Protein AF-A0A0F6PAB7-F1 (afdb_monomer)

Radius of gyration: 16.81 Å; Cα contacts (8 Å, |Δi|>4): 247; chains: 1; bounding box: 34×35×46 Å

Solvent-accessible surface area (backbone atoms only — not comparable to full-atom values): 9356 Å² total; per-residue (Å²): 123,43,78,88,70,61,68,71,58,49,52,51,52,52,51,55,54,30,71,57,64,75,54,23,60,57,56,44,52,12,55,51,53,46,28,71,76,28,47,63,35,88,66,11,64,44,22,47,84,75,30,58,61,30,14,39,58,51,35,78,81,50,87,51,76,54,60,76,46,28,70,76,66,26,67,93,49,67,81,40,67,65,48,47,49,45,36,74,37,30,68,58,53,51,50,54,51,37,54,53,30,34,72,76,55,33,68,63,35,26,46,50,71,44,56,50,44,40,55,51,52,47,54,45,55,22,36,45,48,19,44,16,43,72,44,64,48,70,90,52,85,51,91,56,56,51,9,31,20,70,72,50,14,66,70,51,80,38,60,13,27,30,11,48,30,63,52,39,67,54,50,76,58,38,87,120

pLDDT: mean 96.49, std 2.55, range [82.5, 98.69]

InterPro domains:
  IPR005804 Fatty acid desaturase domain [PF00487] (5-169)
  IPR015876 Acyl-CoA desaturase [PR00075] (32-61)
  IPR015876 Acyl-CoA desaturase [PR00075] (115-136)
  IPR015876 Acyl-CoA desaturase [PR00075] (158-172)
  IPR015876 Acyl-CoA desaturase [PTHR11351] (1-175)
  IPR015876 Acyl-CoA desaturase [cd03505] (1-176)

Nearest PDB structures (foldseek):
  6wf2-assembly2_B  TM=8.774E-01  e=1.613E-08  Mus musculus
  4zyo-assembly1_A  TM=8.748E-01  e=9.763E-08  Homo sapiens

Mean predicted aligned error: 2.8 Å

Secondary structure (DSSP, 8-state):
------HHHHHHHHHHHHTTTSS-HHHHHHHHHHHHHHTTSTT-TT-GGG-HHHHHTGGGGS--GGGGGHHHHTTTTTT-HHHHHHHHHHHHHHHHHHHHHHHHHHHHHHIIIIIIHHHHHHHHHHHHHHHTTTSSB-SS--SSS--B-HHHHHHTTTTTBHHHHHHTTT-S-S--

Foldseek 3Di:
DADDDPPVVVLVVLLVVLLLVPAAPLLVQLLVVQCLVQPLHLLNLLRCVVDQCSLLPVSVVDDRPNSVCSCVRRVVCPPPVSSVCSNVCSVVSLVVVLVVLCVVPRVVSNCVVRVVSNVLSSNLVSCLRRVQLPDADADDDLVGSGHQDVVSCVSVVQSSLPNQCSNCVNHPHSPD

Structure (mmCIF, N/CA/C/O backbone):
data_AF-A0A0F6PAB7-F1
#
_entry.id   AF-A0A0F6PAB7-F1
#
loop_
_atom_site.group_PDB
_atom_site.id
_atom_site.type_symbol
_atom_site.label_atom_id
_atom_site.label_alt_id
_atom_site.label_comp_id
_atom_site.label_asym_id
_atom_site.label_entity_id
_atom_site.label_seq_id
_atom_site.pdbx_PDB_ins_code
_atom_site.Cartn_x
_atom_site.Cartn_y
_atom_site.Cartn_z
_atom_site.occupancy
_atom_site.B_iso_or_equiv
_atom_site.auth_seq_id
_atom_site.auth_comp_id
_atom_site.auth_asym_id
_atom_site.auth_atom_id
_atom_site.pdbx_PDB_model_num
ATOM 1 N N . ARG A 1 1 ? -8.396 -10.930 8.067 1.00 87.75 1 ARG A N 1
ATOM 2 C CA . ARG A 1 1 ? -8.758 -11.453 6.724 1.00 87.75 1 ARG A CA 1
ATOM 3 C C . ARG A 1 1 ? -10.267 -11.373 6.601 1.00 87.75 1 ARG A C 1
ATOM 5 O O . ARG A 1 1 ? -10.919 -11.758 7.561 1.00 87.75 1 ARG A O 1
ATOM 12 N N . SER A 1 2 ? -10.791 -10.889 5.479 1.00 91.94 2 SER A N 1
ATOM 13 C CA . SER A 1 2 ? -12.218 -10.570 5.333 1.00 91.94 2 SER A CA 1
ATOM 14 C C . SER A 1 2 ? -12.969 -11.409 4.292 1.00 91.94 2 SER A C 1
ATOM 16 O O . SER A 1 2 ? -14.188 -11.528 4.362 1.00 91.94 2 SER A O 1
ATOM 18 N N . PHE A 1 3 ? -12.265 -12.036 3.347 1.00 93.94 3 PHE A N 1
ATOM 19 C CA . PHE A 1 3 ? -12.838 -12.960 2.367 1.00 93.94 3 PHE A CA 1
ATOM 20 C C . PHE A 1 3 ? -11.807 -14.014 1.944 1.00 93.94 3 PHE A C 1
ATOM 22 O O . PHE A 1 3 ? -10.623 -13.913 2.278 1.00 93.94 3 PHE A O 1
ATOM 29 N N . GLN A 1 4 ? -12.268 -15.044 1.235 1.00 94.56 4 GLN A N 1
ATOM 30 C CA . GLN A 1 4 ? -11.440 -16.123 0.695 1.00 94.56 4 GLN A CA 1
ATOM 31 C C . GLN A 1 4 ? -11.546 -16.138 -0.830 1.00 94.56 4 GLN A C 1
ATOM 33 O O . GLN A 1 4 ? -12.618 -15.905 -1.385 1.00 94.56 4 GLN A O 1
ATOM 38 N N . THR A 1 5 ? -10.437 -16.429 -1.507 1.00 96.31 5 THR A N 1
ATOM 39 C CA . THR A 1 5 ? -10.392 -16.611 -2.964 1.00 96.31 5 THR A CA 1
ATOM 40 C C . THR A 1 5 ? -9.553 -17.832 -3.321 1.00 96.31 5 THR A C 1
ATOM 42 O O . THR A 1 5 ? -8.750 -18.287 -2.502 1.00 96.31 5 THR A O 1
ATOM 45 N N . PRO A 1 6 ? -9.712 -18.390 -4.533 1.00 97.88 6 PRO A N 1
ATOM 46 C CA . PRO A 1 6 ? -8.762 -19.362 -5.052 1.00 97.88 6 PRO A CA 1
ATOM 47 C C . PRO A 1 6 ? -7.339 -18.789 -5.069 1.00 97.88 6 PRO A C 1
ATOM 49 O O . PRO A 1 6 ? -7.141 -17.618 -5.391 1.00 97.88 6 PRO A O 1
ATOM 52 N N . LYS A 1 7 ? -6.335 -19.629 -4.798 1.00 96.44 7 LYS A N 1
ATOM 53 C CA . LYS A 1 7 ? -4.938 -19.189 -4.639 1.00 96.44 7 LYS A CA 1
ATOM 54 C C . LYS A 1 7 ? -4.364 -18.420 -5.830 1.00 96.44 7 LYS A C 1
ATOM 56 O O . LYS A 1 7 ? -3.613 -17.475 -5.632 1.00 96.44 7 LYS A O 1
ATOM 61 N N . TRP A 1 8 ? -4.740 -18.776 -7.058 1.00 97.81 8 TRP A N 1
ATOM 62 C CA . TRP A 1 8 ? -4.283 -18.050 -8.247 1.00 97.81 8 TRP A CA 1
ATOM 63 C C . TRP A 1 8 ? -4.767 -16.591 -8.259 1.00 97.81 8 TRP A C 1
ATOM 65 O O . TRP A 1 8 ? -4.020 -15.705 -8.668 1.00 97.81 8 TRP A O 1
ATOM 75 N N . LEU A 1 9 ? -5.991 -16.338 -7.778 1.00 98.19 9 LEU A N 1
ATOM 76 C CA . LEU A 1 9 ? -6.563 -14.998 -7.705 1.00 98.19 9 LEU A CA 1
ATOM 77 C C . LEU A 1 9 ? -5.944 -14.220 -6.544 1.00 98.19 9 LEU A C 1
ATOM 79 O O . LEU A 1 9 ? -5.576 -13.065 -6.726 1.00 98.19 9 LEU A O 1
ATOM 83 N N . GLU A 1 10 ? -5.753 -14.865 -5.389 1.00 97.81 10 GLU A N 1
ATOM 84 C CA . GLU A 1 10 ? -5.015 -14.291 -4.256 1.00 97.81 10 GLU A CA 1
ATOM 85 C C . GLU A 1 10 ? -3.630 -13.801 -4.704 1.00 97.81 10 GLU A C 1
ATOM 87 O O . GLU A 1 10 ? -3.308 -12.626 -4.550 1.00 97.81 10 GLU A O 1
ATOM 92 N N . TYR A 1 11 ? -2.838 -14.663 -5.346 1.00 98.31 11 TYR A N 1
ATOM 93 C CA . TYR A 1 11 ? -1.494 -14.312 -5.804 1.00 98.31 11 TYR A CA 1
ATOM 94 C C . TYR A 1 11 ? -1.486 -13.232 -6.887 1.00 98.31 11 TYR A C 1
ATOM 96 O O . TYR A 1 11 ? -0.614 -12.364 -6.869 1.00 98.31 11 TYR A O 1
ATOM 104 N N . PHE A 1 12 ? -2.468 -13.234 -7.790 1.00 98.31 12 PHE A N 1
ATOM 105 C CA . PHE A 1 12 ? -2.628 -12.161 -8.767 1.00 98.31 12 PHE A CA 1
ATOM 106 C C . PHE A 1 12 ? -2.884 -10.806 -8.088 1.00 98.31 12 PHE A C 1
ATOM 108 O O . PHE A 1 12 ? -2.216 -9.822 -8.405 1.00 98.31 12 PHE A O 1
ATOM 115 N N . LEU A 1 13 ? -3.786 -10.755 -7.105 1.00 97.69 13 LEU A N 1
ATOM 116 C CA . LEU A 1 13 ? -4.084 -9.527 -6.364 1.00 97.69 13 LEU A CA 1
ATOM 117 C C . LEU A 1 13 ? -2.878 -9.042 -5.547 1.00 97.69 13 LEU A C 1
ATOM 119 O O . LEU A 1 13 ? -2.590 -7.845 -5.528 1.00 97.69 13 LEU A O 1
ATOM 123 N N . VAL A 1 14 ? -2.130 -9.955 -4.922 1.00 97.75 14 VAL A N 1
ATOM 124 C CA . VAL A 1 14 ? -0.905 -9.607 -4.180 1.00 97.75 14 VAL A CA 1
ATOM 125 C C . VAL A 1 14 ? 0.181 -9.084 -5.127 1.00 97.75 14 VAL A C 1
ATOM 127 O O . VAL A 1 14 ? 0.880 -8.130 -4.782 1.00 97.75 14 VAL A O 1
ATOM 130 N N . LEU A 1 15 ? 0.303 -9.633 -6.341 1.00 98.25 15 LEU A N 1
ATOM 131 C CA . LEU A 1 15 ? 1.187 -9.085 -7.374 1.00 98.25 15 LEU A CA 1
ATOM 132 C C . LEU A 1 15 ? 0.767 -7.661 -7.771 1.00 98.25 15 LEU A C 1
ATOM 134 O O . LEU A 1 15 ? 1.622 -6.778 -7.830 1.00 98.25 15 LEU A O 1
ATOM 138 N N . CYS A 1 16 ? -0.530 -7.402 -7.976 1.00 97.31 16 CYS A N 1
ATOM 139 C CA . CYS A 1 16 ? -1.036 -6.049 -8.230 1.00 97.31 16 CYS A CA 1
ATOM 140 C C . CYS A 1 16 ? -0.705 -5.083 -7.078 1.00 97.31 16 CYS A C 1
ATOM 142 O O . CYS A 1 16 ? -0.241 -3.973 -7.330 1.00 97.31 16 CYS A O 1
ATOM 144 N N . GLY A 1 17 ? -0.865 -5.513 -5.823 1.00 96.81 17 GLY A N 1
ATOM 145 C CA . GLY A 1 17 ? -0.462 -4.729 -4.649 1.00 96.81 17 GLY A CA 1
ATOM 146 C C . GLY A 1 17 ? 1.050 -4.480 -4.592 1.00 96.81 17 GLY A C 1
ATOM 147 O O . GLY A 1 17 ? 1.493 -3.368 -4.323 1.00 96.81 17 GLY A O 1
ATOM 148 N N . THR A 1 18 ? 1.860 -5.474 -4.954 1.00 97.75 18 THR A N 1
ATOM 149 C CA . THR A 1 18 ? 3.326 -5.343 -5.054 1.00 97.75 18 THR A CA 1
ATOM 150 C C . THR A 1 18 ? 3.718 -4.304 -6.114 1.00 97.75 18 THR A C 1
ATOM 152 O O . THR A 1 18 ? 4.665 -3.532 -5.935 1.00 97.75 18 THR A O 1
ATOM 155 N N . LEU A 1 19 ? 2.939 -4.212 -7.199 1.00 97.69 19 LEU A N 1
ATOM 156 C CA . LEU A 1 19 ? 3.106 -3.194 -8.234 1.00 97.69 19 LEU A CA 1
ATOM 157 C C . LEU A 1 19 ? 2.766 -1.764 -7.768 1.00 97.69 19 LEU A C 1
ATOM 159 O O . LEU A 1 19 ? 3.168 -0.809 -8.437 1.00 97.69 19 LEU A O 1
ATOM 163 N N . ALA A 1 20 ? 2.119 -1.588 -6.613 1.00 96.62 20 ALA A N 1
ATOM 164 C CA . ALA A 1 20 ? 1.927 -0.276 -5.994 1.00 96.62 20 ALA A CA 1
ATOM 165 C C . ALA A 1 20 ? 3.200 0.263 -5.313 1.00 96.62 20 ALA A C 1
ATOM 167 O O . ALA A 1 20 ? 3.263 1.450 -5.012 1.00 96.62 20 ALA A O 1
ATOM 168 N N . CYS A 1 21 ? 4.221 -0.581 -5.108 1.00 96.88 21 CYS A N 1
ATOM 169 C CA . CYS A 1 21 ? 5.531 -0.218 -4.551 1.00 96.88 21 CYS A CA 1
ATOM 170 C C . CYS A 1 21 ? 5.521 0.304 -3.095 1.00 96.88 21 CYS A C 1
ATOM 172 O O . CYS A 1 21 ? 6.490 0.909 -2.652 1.00 96.88 21 CYS A O 1
ATOM 174 N N . GLN A 1 22 ? 4.484 0.030 -2.304 1.00 95.69 22 GLN A N 1
ATOM 175 C CA . GLN A 1 22 ? 4.338 0.551 -0.932 1.00 95.69 22 GLN A CA 1
ATOM 176 C C . GLN A 1 22 ? 5.095 -0.262 0.142 1.00 95.69 22 GLN A C 1
ATOM 178 O O . GLN A 1 22 ? 4.664 -0.338 1.288 1.00 95.69 22 GLN A O 1
ATOM 183 N N . GLY A 1 23 ? 6.200 -0.905 -0.235 1.00 93.94 23 GLY A N 1
ATOM 184 C CA . GLY A 1 23 ? 6.846 -1.961 0.548 1.00 93.94 23 GLY A CA 1
ATOM 185 C C . GLY A 1 23 ? 6.397 -3.360 0.121 1.00 93.94 23 GLY A C 1
ATOM 186 O O . GLY A 1 23 ? 5.520 -3.528 -0.731 1.00 93.94 23 GLY A O 1
ATOM 187 N N . GLY A 1 24 ? 7.045 -4.382 0.678 1.00 96.44 24 GLY A N 1
ATOM 188 C CA . GLY A 1 24 ? 6.669 -5.767 0.411 1.00 96.44 24 GLY A CA 1
ATOM 189 C C . GLY A 1 24 ? 5.341 -6.147 1.094 1.00 96.44 24 GLY A C 1
ATOM 190 O O . GLY A 1 24 ? 4.992 -5.562 2.121 1.00 96.44 24 GLY A O 1
ATOM 191 N N . PRO A 1 25 ? 4.586 -7.132 0.568 1.00 97.69 25 PRO A N 1
ATOM 192 C CA . PRO A 1 25 ? 3.261 -7.479 1.085 1.00 97.69 25 PRO A CA 1
ATOM 193 C C . PRO A 1 25 ? 3.246 -7.953 2.545 1.00 97.69 25 PRO A C 1
ATOM 195 O O . PRO A 1 25 ? 2.266 -7.708 3.242 1.00 97.69 25 PRO A O 1
ATOM 198 N N . ILE A 1 26 ? 4.298 -8.621 3.029 1.00 98.06 26 ILE A N 1
ATOM 199 C CA . ILE A 1 26 ? 4.374 -9.069 4.429 1.00 98.06 26 ILE A CA 1
ATOM 200 C C . ILE A 1 26 ? 4.539 -7.853 5.343 1.00 98.06 26 ILE A C 1
ATOM 202 O O . ILE A 1 26 ? 3.815 -7.719 6.327 1.00 98.06 26 ILE A O 1
ATOM 206 N N . GLU A 1 27 ? 5.450 -6.947 4.994 1.00 96.75 27 GLU A N 1
ATOM 207 C CA . GLU A 1 27 ? 5.675 -5.714 5.750 1.00 96.75 27 GLU A CA 1
ATOM 208 C C . GLU A 1 27 ? 4.427 -4.831 5.757 1.00 96.75 27 GLU A C 1
ATOM 210 O O . GLU A 1 27 ? 3.959 -4.466 6.830 1.00 96.75 27 GLU A O 1
ATOM 215 N N . TRP A 1 28 ? 3.813 -4.596 4.593 1.00 97.50 28 TRP A N 1
ATOM 216 C CA . TRP A 1 28 ? 2.598 -3.788 4.479 1.00 97.50 28 TRP A CA 1
ATOM 217 C C . TRP A 1 28 ? 1.455 -4.348 5.339 1.00 97.50 28 TRP A C 1
ATOM 219 O O . TRP A 1 28 ? 0.841 -3.618 6.115 1.00 97.50 28 TRP A O 1
ATOM 229 N N . VAL A 1 29 ? 1.197 -5.662 5.267 1.00 97.69 29 VAL A N 1
ATOM 230 C CA . VAL A 1 29 ? 0.156 -6.314 6.081 1.00 97.69 29 VAL A CA 1
ATOM 231 C C . VAL A 1 29 ? 0.484 -6.236 7.573 1.00 97.69 29 VAL A C 1
ATOM 233 O O . VAL A 1 29 ? -0.417 -6.009 8.379 1.00 97.69 29 VAL A O 1
ATOM 236 N N . GLY A 1 30 ? 1.750 -6.422 7.953 1.00 97.62 30 GLY A N 1
ATOM 237 C CA . GLY A 1 30 ? 2.195 -6.314 9.341 1.00 97.62 30 GLY A CA 1
ATOM 238 C C . GLY A 1 30 ? 2.002 -4.906 9.900 1.00 97.62 30 GLY A C 1
ATOM 239 O O . GLY A 1 30 ? 1.345 -4.747 10.926 1.00 97.62 30 GLY A O 1
ATOM 240 N N . THR A 1 31 ? 2.498 -3.893 9.191 1.00 97.38 31 THR A N 1
ATOM 241 C CA . THR A 1 31 ? 2.327 -2.470 9.516 1.00 97.38 31 THR A CA 1
ATOM 242 C C . THR A 1 31 ? 0.848 -2.097 9.614 1.00 97.38 31 THR A C 1
ATOM 244 O O . THR A 1 31 ? 0.448 -1.458 10.583 1.00 97.38 31 THR A O 1
ATOM 247 N N . HIS A 1 32 ? 0.005 -2.557 8.684 1.00 97.12 32 HIS A N 1
ATOM 248 C CA . HIS A 1 32 ? -1.432 -2.282 8.732 1.00 97.12 32 HIS A CA 1
ATOM 249 C C . HIS A 1 32 ? -2.116 -2.919 9.953 1.00 97.12 32 HIS A C 1
ATOM 251 O O . HIS A 1 32 ? -2.947 -2.286 10.598 1.00 97.12 32 HIS A O 1
ATOM 257 N N . ARG A 1 33 ? -1.753 -4.156 10.321 1.00 97.56 33 ARG A N 1
ATOM 258 C CA . ARG A 1 33 ? -2.288 -4.821 11.526 1.00 97.56 33 ARG A CA 1
ATOM 259 C C . ARG A 1 33 ? -1.836 -4.134 12.818 1.00 97.56 33 ARG A C 1
ATOM 261 O O . ARG A 1 33 ? -2.633 -4.030 13.745 1.00 97.56 33 ARG A O 1
ATOM 268 N N . ILE A 1 34 ? -0.590 -3.660 12.869 1.00 97.19 34 ILE A N 1
ATOM 269 C CA . ILE A 1 34 ? -0.072 -2.848 13.982 1.00 97.19 34 ILE A CA 1
ATOM 270 C C . ILE A 1 34 ? -0.876 -1.553 14.100 1.00 97.19 34 ILE A C 1
ATOM 272 O O . ILE A 1 34 ? -1.316 -1.221 15.197 1.00 97.19 34 ILE A O 1
ATOM 276 N N . HIS A 1 35 ? -1.114 -0.869 12.979 1.00 97.31 35 HIS A N 1
ATOM 277 C CA . HIS A 1 35 ? -1.932 0.337 12.944 1.00 97.31 35 HIS A CA 1
ATOM 278 C C . HIS A 1 35 ? -3.345 0.083 13.478 1.00 97.31 35 HIS A C 1
ATOM 280 O O . HIS A 1 35 ? -3.766 0.790 14.374 1.00 97.31 35 HIS A O 1
ATOM 286 N N . HIS A 1 36 ? -4.051 -0.966 13.047 1.00 96.44 36 HIS A N 1
ATOM 287 C CA . HIS A 1 36 ? -5.378 -1.278 13.611 1.00 96.44 36 HIS A CA 1
ATOM 288 C C . HIS A 1 36 ? -5.357 -1.542 15.118 1.00 96.44 36 HIS A C 1
ATOM 290 O O . HIS A 1 36 ? -6.278 -1.155 15.828 1.00 96.44 36 HIS A O 1
ATOM 296 N N . LEU A 1 37 ? -4.321 -2.217 15.621 1.00 95.88 37 LEU A N 1
ATOM 297 C CA . LEU A 1 37 ? -4.216 -2.528 17.047 1.00 95.88 37 LEU A CA 1
ATOM 298 C C . LEU A 1 37 ? -3.898 -1.291 17.898 1.00 95.88 37 LEU A C 1
ATOM 300 O O . LEU A 1 37 ? -4.304 -1.218 19.057 1.00 95.88 37 LEU A O 1
ATOM 304 N N . HIS A 1 38 ? -3.139 -0.352 17.339 1.00 96.06 38 HIS A N 1
ATOM 305 C CA . HIS A 1 38 ? -2.574 0.787 18.055 1.00 96.06 38 HIS A CA 1
ATOM 306 C C . HIS A 1 38 ? -2.998 2.134 17.467 1.00 96.06 38 HIS A C 1
ATOM 308 O O . HIS A 1 38 ? -2.333 3.131 17.735 1.00 96.06 38 HIS A O 1
ATOM 314 N N . SER A 1 39 ? -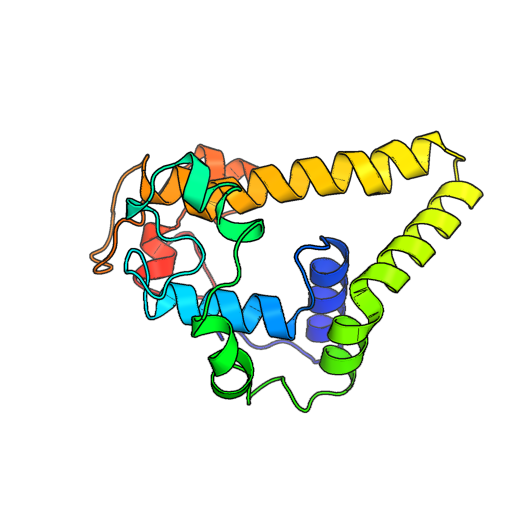4.081 2.174 16.690 1.00 96.44 39 SER A N 1
ATOM 315 C CA . SER A 1 39 ? -4.474 3.341 15.898 1.00 96.44 39 SER A CA 1
ATOM 316 C C . SER A 1 39 ? -4.524 4.590 16.760 1.00 96.44 39 SER A C 1
ATOM 318 O O . SER A 1 39 ? -5.128 4.586 17.833 1.00 96.44 39 SER A O 1
ATOM 320 N N . ASP A 1 40 ? -3.893 5.663 16.284 1.00 94.81 40 ASP A N 1
ATOM 321 C CA . ASP A 1 40 ? -3.833 6.941 16.997 1.00 94.81 40 ASP A CA 1
ATOM 322 C C . ASP A 1 40 ? -3.234 6.825 18.414 1.00 94.81 40 ASP A C 1
ATOM 324 O O . ASP A 1 40 ? -3.657 7.511 19.351 1.00 94.81 40 ASP A O 1
ATOM 328 N N . THR A 1 41 ? -2.237 5.954 18.580 1.00 95.12 41 THR A N 1
ATOM 329 C CA . THR A 1 41 ? -1.394 5.863 19.779 1.00 95.12 41 THR A CA 1
ATOM 330 C C . THR A 1 41 ? 0.084 5.770 19.392 1.00 95.12 41 THR A C 1
ATOM 332 O O . THR A 1 41 ? 0.424 5.572 18.230 1.00 95.12 41 THR A O 1
ATOM 335 N N . GLU A 1 42 ? 0.994 5.913 20.358 1.00 94.62 42 GLU A N 1
ATOM 336 C CA . GLU A 1 42 ? 2.439 5.995 20.090 1.00 94.62 42 GLU A CA 1
ATOM 337 C C . GLU A 1 42 ? 3.031 4.839 19.244 1.00 94.62 42 GLU A C 1
ATOM 339 O O . GLU A 1 42 ? 3.886 5.131 18.399 1.00 94.62 42 GLU A O 1
ATOM 344 N N . PRO A 1 43 ? 2.609 3.563 19.405 1.00 95.25 43 PRO A N 1
ATOM 345 C CA . PRO A 1 43 ? 3.102 2.455 18.585 1.00 95.25 43 PRO A CA 1
ATOM 346 C C . PRO A 1 43 ? 2.613 2.456 17.129 1.00 95.25 43 PRO A C 1
ATOM 348 O O . PRO A 1 43 ? 3.151 1.693 16.326 1.00 95.25 43 PRO A O 1
ATOM 351 N N . ASP A 1 44 ? 1.616 3.272 16.772 1.00 96.62 44 ASP A N 1
ATOM 352 C CA . ASP A 1 44 ? 1.150 3.413 15.391 1.00 96.62 44 ASP A CA 1
ATOM 353 C C . ASP A 1 44 ? 2.213 4.130 14.536 1.00 96.62 44 ASP A C 1
ATOM 355 O O . ASP A 1 44 ? 2.572 5.280 14.824 1.00 96.62 44 ASP A O 1
ATOM 359 N N . PRO A 1 45 ? 2.732 3.489 13.469 1.00 94.19 45 PRO A N 1
ATOM 360 C CA . PRO A 1 45 ? 3.698 4.102 12.562 1.00 94.19 45 PRO A CA 1
ATOM 361 C C . PRO A 1 45 ? 3.239 5.473 12.057 1.00 94.19 45 PRO A C 1
ATOM 363 O O . PRO A 1 45 ? 4.008 6.436 12.097 1.00 94.19 45 PRO A O 1
ATOM 366 N N . HIS A 1 46 ? 1.971 5.590 11.663 1.00 96.31 46 HIS A N 1
ATOM 367 C CA . HIS A 1 46 ? 1.390 6.806 11.095 1.00 96.31 46 HIS A CA 1
ATOM 368 C C . HIS A 1 46 ? 0.367 7.466 12.027 1.00 96.31 46 HIS A C 1
ATOM 370 O O . HIS A 1 46 ? -0.584 8.080 11.548 1.00 96.31 46 HIS A O 1
ATOM 376 N N . ASP A 1 47 ? 0.631 7.422 13.342 1.00 97.00 47 ASP A N 1
ATOM 377 C CA . ASP A 1 47 ? -0.152 8.071 14.408 1.00 97.00 47 ASP A CA 1
ATOM 378 C C . ASP A 1 47 ? -0.612 9.492 14.031 1.00 97.00 47 ASP A C 1
ATOM 380 O O . ASP A 1 47 ? 0.196 10.424 13.904 1.00 97.00 47 ASP A O 1
ATOM 384 N N . SER A 1 48 ? -1.928 9.681 13.889 1.00 96.25 48 SER A N 1
ATOM 385 C CA . SER A 1 48 ? -2.492 10.966 13.472 1.00 96.25 48 SER A CA 1
ATOM 386 C C . SER A 1 48 ? -2.356 12.067 14.532 1.00 96.25 48 SER A C 1
ATOM 388 O O . SER A 1 48 ? -2.424 13.255 14.190 1.00 96.25 48 SER A O 1
ATOM 390 N N . ASN A 1 49 ? -2.083 11.725 15.801 1.00 96.38 49 ASN A N 1
ATOM 391 C CA . ASN A 1 49 ? -1.848 12.714 16.860 1.00 96.38 49 ASN A CA 1
ATOM 392 C C . ASN A 1 49 ? -0.570 13.525 16.643 1.00 96.38 49 ASN A C 1
ATOM 394 O O . ASN A 1 49 ? -0.495 14.673 17.081 1.00 96.38 49 ASN A O 1
ATOM 398 N N . LYS A 1 50 ? 0.409 12.971 15.919 1.00 96.19 50 LYS A N 1
ATOM 399 C CA . LYS A 1 50 ? 1.636 13.680 15.516 1.00 96.19 50 LYS A CA 1
ATOM 400 C C . LYS A 1 50 ? 1.390 14.688 14.384 1.00 96.19 50 LYS A C 1
ATOM 402 O O . LYS A 1 50 ? 2.292 15.429 13.996 1.00 96.19 50 LYS A O 1
ATOM 407 N N . GLY A 1 51 ? 0.156 14.763 13.885 1.00 96.56 51 GLY A N 1
ATOM 408 C CA . GLY A 1 51 ? -0.314 15.760 12.937 1.00 96.56 51 GLY A CA 1
ATOM 409 C C . GLY A 1 51 ? -0.458 15.229 11.514 1.00 96.56 51 GLY A C 1
ATOM 410 O O . GLY A 1 51 ? 0.081 14.194 11.137 1.00 96.56 51 GLY A O 1
ATOM 411 N N . PHE A 1 52 ? -1.171 15.998 10.689 1.00 96.94 52 PHE A N 1
ATOM 412 C CA . PHE A 1 52 ? -1.543 15.600 9.326 1.00 96.94 52 PHE A CA 1
ATOM 413 C C . PHE A 1 52 ? -0.339 15.225 8.449 1.00 96.94 52 PHE A C 1
ATOM 415 O O . PHE A 1 52 ? -0.384 14.240 7.723 1.00 96.94 52 PHE A O 1
ATOM 422 N N . TRP A 1 53 ? 0.745 16.002 8.506 1.00 97.50 53 TRP A N 1
ATOM 423 C CA . TRP A 1 53 ? 1.927 15.741 7.683 1.00 97.50 53 TRP A CA 1
ATOM 424 C C . TRP A 1 53 ? 2.733 14.536 8.167 1.00 97.50 53 TRP A C 1
ATOM 426 O O . TRP A 1 53 ? 3.351 13.861 7.342 1.00 97.50 53 TRP A O 1
ATOM 436 N N . TRP A 1 54 ? 2.686 14.236 9.470 1.00 97.56 54 TRP A N 1
ATOM 437 C CA . TRP A 1 54 ? 3.274 13.014 10.005 1.00 97.56 54 TRP A CA 1
ATOM 438 C C . TRP A 1 54 ? 2.570 11.790 9.428 1.00 97.56 54 TRP A C 1
ATOM 440 O O . TRP A 1 54 ? 3.228 10.980 8.780 1.00 97.56 54 TRP A O 1
ATOM 450 N N . SER A 1 55 ? 1.246 11.699 9.595 1.00 97.19 55 SER A N 1
ATOM 451 C CA . SER A 1 55 ? 0.467 10.547 9.130 1.00 97.19 55 SER A CA 1
ATOM 452 C C . SER A 1 55 ? 0.399 10.443 7.604 1.00 97.19 55 SER A C 1
ATOM 454 O O . SER A 1 55 ? 0.262 9.344 7.073 1.00 97.19 55 SER A O 1
ATOM 456 N N . HIS A 1 56 ? 0.568 11.557 6.881 1.00 98.12 56 HIS A N 1
ATOM 457 C CA . HIS A 1 56 ? 0.619 11.547 5.419 1.00 98.12 56 HIS A CA 1
ATOM 458 C C . HIS A 1 56 ? 1.948 10.997 4.881 1.00 98.12 56 HIS A C 1
ATOM 460 O O . HIS A 1 56 ? 1.954 10.071 4.084 1.00 98.12 56 HIS A O 1
ATOM 466 N N . ILE A 1 57 ? 3.092 11.550 5.289 1.00 97.25 57 ILE A N 1
ATOM 467 C CA . ILE A 1 57 ? 4.388 11.179 4.686 1.00 97.25 57 ILE A CA 1
ATOM 468 C C . ILE A 1 57 ? 5.540 11.148 5.688 1.00 97.25 57 ILE A C 1
ATOM 470 O O . ILE A 1 57 ? 6.494 10.397 5.499 1.00 97.25 57 ILE A O 1
ATOM 474 N N . GLY A 1 58 ? 5.466 11.938 6.764 1.00 96.62 58 GLY A N 1
ATOM 475 C CA . GLY A 1 58 ? 6.563 12.089 7.717 1.00 96.62 58 GLY A CA 1
ATOM 476 C C . GLY A 1 58 ? 6.998 10.768 8.344 1.00 96.62 58 GLY A C 1
ATOM 477 O O . GLY A 1 58 ? 8.196 10.527 8.462 1.00 96.62 58 GLY A O 1
ATOM 478 N N . TRP A 1 59 ? 6.047 9.886 8.660 1.00 95.25 59 TRP A N 1
ATOM 479 C CA . TRP A 1 59 ? 6.319 8.592 9.286 1.00 95.25 59 TRP A CA 1
ATOM 480 C C . TRP A 1 59 ? 7.300 7.703 8.505 1.00 95.25 59 TRP A C 1
ATOM 482 O O . TRP A 1 59 ? 8.074 6.974 9.119 1.00 95.25 59 TRP A O 1
ATOM 492 N N . LEU A 1 60 ? 7.332 7.804 7.170 1.00 92.81 60 LEU A N 1
ATOM 493 C CA . LEU A 1 60 ? 8.197 6.989 6.304 1.00 92.81 60 LEU A CA 1
ATOM 494 C C . LEU A 1 60 ? 9.692 7.267 6.503 1.00 92.81 60 LEU A C 1
ATOM 496 O O . LEU A 1 60 ? 10.532 6.443 6.148 1.00 92.81 60 LEU A O 1
ATOM 500 N N . ILE A 1 61 ? 10.034 8.437 7.044 1.00 92.81 61 ILE A N 1
ATOM 501 C CA . ILE A 1 61 ? 11.422 8.872 7.243 1.00 92.81 61 ILE A CA 1
ATOM 502 C C . ILE A 1 61 ? 11.976 8.330 8.574 1.00 92.81 61 ILE A C 1
ATOM 504 O O . ILE A 1 61 ? 13.185 8.352 8.811 1.00 92.81 61 ILE A O 1
ATOM 508 N N . TYR A 1 62 ? 11.113 7.791 9.440 1.00 91.25 62 TYR A N 1
ATOM 509 C CA . TYR A 1 62 ? 11.473 7.312 10.768 1.00 91.25 62 TYR A CA 1
ATOM 510 C C . TYR A 1 62 ? 11.292 5.801 10.881 1.00 91.25 62 TYR A C 1
ATOM 512 O O . TYR A 1 62 ? 10.398 5.196 10.296 1.00 91.25 62 TYR A O 1
ATOM 520 N N . LYS A 1 63 ? 12.141 5.170 11.693 1.00 89.94 63 LYS A N 1
ATOM 521 C CA . LYS A 1 63 ? 11.957 3.764 12.055 1.00 89.94 63 LYS A CA 1
ATOM 522 C C . LYS A 1 63 ? 10.907 3.668 13.155 1.00 89.94 63 LYS A C 1
ATOM 524 O O . LYS A 1 63 ? 11.107 4.234 14.227 1.00 89.94 63 LYS A O 1
ATOM 529 N N . CYS A 1 64 ? 9.834 2.921 12.913 1.00 91.56 64 CYS A N 1
ATOM 530 C CA . CYS A 1 64 ? 8.858 2.591 13.946 1.00 91.56 64 CYS A CA 1
ATOM 531 C C . CYS A 1 64 ? 9.325 1.355 14.741 1.00 91.56 64 CYS A C 1
ATOM 533 O O . CYS A 1 64 ? 9.487 0.289 14.141 1.00 91.56 64 CYS A O 1
ATOM 535 N N . PRO A 1 65 ? 9.531 1.445 16.072 1.00 92.38 65 PRO A N 1
ATOM 536 C CA . PRO A 1 65 ? 9.919 0.294 16.891 1.00 92.38 65 PRO A CA 1
ATOM 537 C C . PRO A 1 65 ? 8.930 -0.876 16.813 1.00 92.38 65 PRO A C 1
ATOM 539 O O . PRO A 1 65 ? 9.355 -2.029 16.838 1.00 92.38 65 PRO A O 1
ATOM 542 N N . ALA A 1 66 ? 7.632 -0.596 16.638 1.00 93.69 66 ALA A N 1
ATOM 543 C CA . ALA A 1 66 ? 6.593 -1.621 16.526 1.00 93.69 66 ALA A CA 1
ATOM 544 C C . ALA A 1 66 ? 6.771 -2.528 15.295 1.00 93.69 66 ALA A C 1
ATOM 546 O O . ALA A 1 66 ? 6.277 -3.652 15.280 1.00 93.69 66 ALA A O 1
ATOM 547 N N . HIS A 1 67 ? 7.539 -2.109 14.279 1.00 94.31 67 HIS A N 1
ATOM 548 C CA . HIS A 1 67 ? 7.853 -2.971 13.136 1.00 94.31 67 HIS A CA 1
ATOM 549 C C . HIS A 1 67 ? 8.642 -4.233 13.527 1.00 94.31 67 HIS A C 1
ATOM 551 O O . HIS A 1 67 ? 8.611 -5.218 12.788 1.00 94.31 67 HIS A O 1
ATOM 557 N N . ALA A 1 68 ? 9.292 -4.257 14.698 1.00 95.06 68 ALA A N 1
ATOM 558 C CA . ALA A 1 68 ? 9.900 -5.474 15.238 1.00 95.06 68 ALA A CA 1
ATOM 559 C C . ALA A 1 68 ? 8.877 -6.611 15.447 1.00 95.06 68 ALA A C 1
ATOM 561 O O . ALA A 1 68 ? 9.246 -7.783 15.379 1.00 95.06 68 ALA A O 1
ATOM 562 N N . ASP A 1 69 ? 7.592 -6.282 15.624 1.00 95.00 69 ASP A N 1
ATOM 563 C CA . ASP A 1 69 ? 6.514 -7.250 15.823 1.00 95.00 69 ASP A CA 1
ATOM 564 C C . ASP A 1 69 ? 5.866 -7.741 14.517 1.00 95.00 69 ASP A C 1
ATOM 566 O O . ASP A 1 69 ? 5.009 -8.627 14.556 1.00 95.00 69 ASP A O 1
ATOM 570 N N . ILE A 1 70 ? 6.271 -7.250 13.338 1.00 96.62 70 ILE A N 1
ATOM 571 C CA . ILE A 1 70 ? 5.707 -7.690 12.043 1.00 96.62 70 ILE A CA 1
ATOM 572 C C . ILE A 1 70 ? 5.672 -9.225 11.894 1.00 96.62 70 ILE A C 1
ATOM 574 O O . ILE A 1 70 ? 4.622 -9.745 11.498 1.00 96.62 70 ILE A O 1
ATOM 578 N N . PRO A 1 71 ? 6.723 -9.996 12.255 1.00 96.75 71 PRO A N 1
ATOM 579 C CA . PRO A 1 71 ? 6.676 -11.459 12.184 1.00 96.75 71 PRO A CA 1
ATOM 580 C C . PRO A 1 71 ? 5.572 -12.078 13.055 1.00 96.75 71 PRO A C 1
ATOM 582 O O . PRO A 1 71 ? 4.957 -13.076 12.677 1.00 96.75 71 PRO A O 1
ATOM 585 N N . ARG A 1 72 ? 5.263 -11.472 14.210 1.00 96.25 72 ARG A N 1
ATOM 586 C CA . ARG A 1 72 ? 4.159 -11.908 15.079 1.00 96.25 72 ARG A CA 1
ATOM 587 C C . ARG A 1 72 ? 2.807 -11.680 14.407 1.00 96.25 72 ARG A C 1
ATOM 589 O O . ARG A 1 72 ? 1.933 -12.537 14.529 1.00 96.25 72 ARG A O 1
ATOM 596 N N . PHE A 1 73 ? 2.651 -10.565 13.697 1.00 96.38 73 PHE A N 1
ATOM 597 C CA . PHE A 1 73 ? 1.407 -10.187 13.028 1.00 96.38 73 PHE A CA 1
ATOM 598 C C . PHE A 1 73 ? 1.203 -10.834 11.663 1.00 96.38 73 PHE A C 1
ATOM 600 O O . PHE A 1 73 ? 0.134 -10.653 11.101 1.00 96.38 73 PHE A O 1
ATOM 607 N N . THR A 1 74 ? 2.161 -11.584 11.118 1.00 97.56 74 THR A N 1
ATOM 608 C CA . THR A 1 74 ? 2.098 -12.093 9.732 1.00 97.56 74 THR A CA 1
ATOM 609 C C . THR A 1 74 ? 2.275 -13.604 9.616 1.00 97.56 74 THR A C 1
ATOM 611 O O . THR A 1 74 ? 2.459 -14.120 8.516 1.00 97.56 74 THR A O 1
ATOM 614 N N . LYS A 1 75 ? 2.154 -14.346 10.725 1.00 96.62 75 LYS A N 1
ATOM 615 C CA . LYS A 1 75 ? 2.308 -15.815 10.763 1.00 96.62 75 LYS A CA 1
ATOM 616 C C . LYS A 1 75 ? 1.447 -16.569 9.742 1.00 96.62 75 LYS A C 1
ATOM 618 O O . LYS A 1 75 ? 1.819 -17.649 9.315 1.00 96.62 75 LYS A O 1
ATOM 623 N N . ASP A 1 76 ? 0.310 -16.006 9.337 1.00 95.50 76 ASP A N 1
ATOM 624 C CA . ASP A 1 76 ? -0.603 -16.603 8.358 1.00 95.50 76 ASP A CA 1
ATOM 625 C C . ASP A 1 76 ? -0.137 -16.486 6.893 1.00 95.50 76 ASP A C 1
ATOM 627 O O . ASP A 1 76 ? -0.738 -17.117 6.023 1.00 95.50 76 ASP A O 1
ATOM 631 N N . ILE A 1 77 ? 0.877 -15.662 6.606 1.00 96.50 77 ILE A N 1
ATOM 632 C CA . ILE A 1 77 ? 1.431 -15.445 5.255 1.00 96.50 77 ILE A CA 1
ATOM 633 C C . ILE A 1 77 ? 2.964 -15.531 5.194 1.00 96.50 77 ILE A C 1
ATOM 635 O O . ILE A 1 77 ? 3.519 -15.657 4.108 1.00 96.50 77 ILE A O 1
ATOM 639 N N . ALA A 1 78 ? 3.657 -15.464 6.334 1.00 95.38 78 ALA A N 1
ATOM 640 C CA . ALA A 1 78 ? 5.113 -15.331 6.394 1.00 95.38 78 ALA A CA 1
ATOM 641 C C . ALA A 1 78 ? 5.873 -16.531 5.809 1.00 95.38 78 ALA A C 1
ATOM 643 O O . ALA A 1 78 ? 6.992 -16.368 5.327 1.00 95.38 78 ALA A O 1
ATOM 644 N N . GLU A 1 79 ? 5.273 -17.721 5.836 1.00 97.00 79 GLU A N 1
ATOM 645 C CA . GLU A 1 79 ? 5.861 -18.955 5.300 1.00 97.00 79 GLU A CA 1
ATOM 646 C C . GLU A 1 79 ? 5.444 -19.244 3.846 1.00 97.00 79 GLU 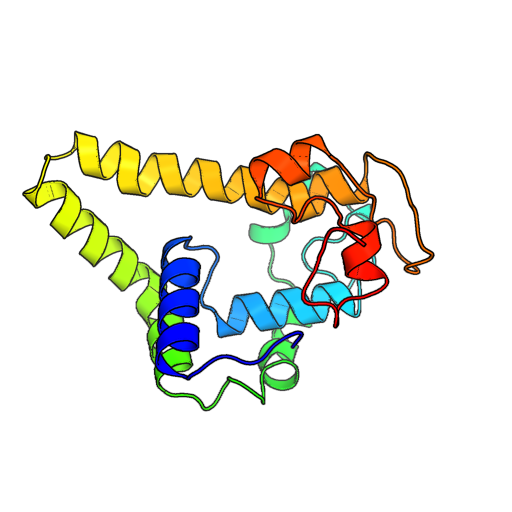A C 1
ATOM 648 O O . GLU A 1 79 ? 5.953 -20.185 3.242 1.00 97.00 79 GLU A O 1
ATOM 653 N N . ASP A 1 80 ? 4.545 -18.446 3.250 1.00 98.00 80 ASP A N 1
ATOM 654 C CA . ASP A 1 80 ? 4.113 -18.655 1.864 1.00 98.00 80 ASP A CA 1
ATOM 655 C C . ASP A 1 80 ? 5.226 -18.200 0.888 1.00 98.00 80 ASP A C 1
ATOM 657 O O . ASP A 1 80 ? 5.638 -17.032 0.911 1.00 98.00 80 ASP A O 1
ATOM 661 N N . PRO A 1 81 ? 5.727 -19.089 0.007 1.00 98.12 81 PRO A N 1
ATOM 662 C CA . PRO A 1 81 ? 6.868 -18.790 -0.857 1.00 98.12 81 PRO A CA 1
ATOM 663 C C . PRO A 1 81 ? 6.579 -17.678 -1.872 1.00 98.12 81 PRO A C 1
ATOM 665 O O . PRO A 1 81 ? 7.495 -16.944 -2.246 1.00 98.12 81 PRO A O 1
ATOM 668 N N . VAL A 1 82 ? 5.322 -17.507 -2.300 1.00 98.25 82 VAL A N 1
ATOM 669 C CA . VAL A 1 82 ? 4.941 -16.419 -3.211 1.00 98.25 82 VAL A CA 1
ATOM 670 C C . VAL A 1 82 ? 5.014 -15.083 -2.479 1.00 98.25 82 VAL A C 1
ATOM 672 O O . VAL A 1 82 ? 5.583 -14.126 -3.003 1.00 98.25 82 VAL A O 1
ATOM 675 N N . TYR A 1 83 ? 4.521 -15.020 -1.241 1.00 98.44 83 TYR A N 1
ATOM 676 C CA . TYR A 1 83 ? 4.624 -13.815 -0.416 1.00 98.44 83 TYR A CA 1
ATOM 677 C C . TYR A 1 83 ? 6.079 -13.460 -0.106 1.00 98.44 83 TYR A C 1
ATOM 679 O O . TYR A 1 83 ? 6.447 -12.293 -0.224 1.00 98.44 83 TYR A O 1
ATOM 687 N N . GLN A 1 84 ? 6.926 -14.440 0.224 1.00 98.25 84 GLN A N 1
ATOM 688 C CA . GLN A 1 84 ? 8.358 -14.212 0.449 1.00 98.25 84 GLN A CA 1
ATOM 689 C C . GLN A 1 84 ? 9.071 -13.705 -0.811 1.00 98.25 84 GLN A C 1
ATOM 691 O O . GLN A 1 84 ? 9.893 -12.787 -0.735 1.00 98.25 84 GLN A O 1
ATOM 696 N N . PHE A 1 85 ? 8.743 -14.269 -1.978 1.00 98.56 85 PHE A N 1
ATOM 697 C CA . PHE A 1 85 ? 9.277 -13.808 -3.256 1.00 98.56 85 PHE A CA 1
ATOM 698 C C . PHE A 1 85 ? 8.886 -12.349 -3.523 1.00 98.56 85 PHE A C 1
ATOM 700 O O . PHE A 1 85 ? 9.756 -11.508 -3.751 1.00 98.56 85 PHE A O 1
ATOM 707 N N . LEU A 1 86 ? 7.595 -12.019 -3.432 1.00 98.38 86 LEU A N 1
ATOM 708 C CA . LEU A 1 86 ? 7.108 -10.659 -3.669 1.00 98.38 86 LEU A CA 1
ATOM 709 C C . LEU A 1 86 ? 7.662 -9.666 -2.633 1.00 98.38 86 LEU A C 1
ATOM 711 O O . LEU A 1 86 ? 8.099 -8.583 -3.011 1.00 98.38 86 LEU A O 1
ATOM 715 N N . GLN A 1 87 ? 7.748 -10.058 -1.356 1.00 97.62 87 GLN A N 1
ATOM 716 C CA . GLN A 1 87 ? 8.377 -9.273 -0.283 1.00 97.62 87 GLN A CA 1
ATOM 717 C C . GLN A 1 87 ? 9.823 -8.911 -0.611 1.00 97.62 87 GLN A C 1
ATOM 719 O O . GLN A 1 87 ? 10.230 -7.768 -0.420 1.00 97.62 87 GLN A O 1
ATOM 724 N N . LYS A 1 88 ? 10.609 -9.875 -1.097 1.00 98.00 88 LYS A N 1
ATOM 725 C CA . LYS A 1 88 ? 12.036 -9.679 -1.365 1.00 98.00 88 LYS A CA 1
ATOM 726 C C . LYS A 1 88 ? 12.296 -8.918 -2.664 1.00 98.00 88 LYS A C 1
ATOM 728 O O . LYS A 1 88 ? 13.255 -8.153 -2.740 1.00 98.00 88 LYS A O 1
ATOM 733 N N . TYR A 1 89 ? 11.476 -9.143 -3.688 1.00 98.12 89 TYR A N 1
ATOM 734 C CA . TYR A 1 89 ? 11.761 -8.697 -5.052 1.00 98.12 89 TYR A CA 1
ATOM 735 C C . TYR A 1 89 ? 10.860 -7.564 -5.555 1.00 98.12 89 TYR A C 1
ATOM 737 O O . TYR A 1 89 ? 10.973 -7.210 -6.726 1.00 98.12 89 TYR A O 1
ATOM 745 N N . PHE A 1 90 ? 10.017 -6.942 -4.720 1.00 97.50 90 PHE A N 1
ATOM 746 C CA . PHE A 1 90 ? 9.088 -5.891 -5.169 1.00 97.50 90 PHE A CA 1
ATOM 747 C C . PHE A 1 90 ? 9.758 -4.764 -5.978 1.00 97.50 90 PHE A C 1
ATOM 749 O O . PHE A 1 90 ? 9.243 -4.386 -7.027 1.00 97.50 90 PHE A O 1
ATOM 756 N N . ILE A 1 91 ? 10.946 -4.291 -5.575 1.00 97.62 91 ILE A N 1
ATOM 757 C CA . ILE A 1 91 ? 11.710 -3.287 -6.340 1.00 97.62 91 ILE A CA 1
ATOM 758 C C . ILE A 1 91 ? 12.171 -3.836 -7.696 1.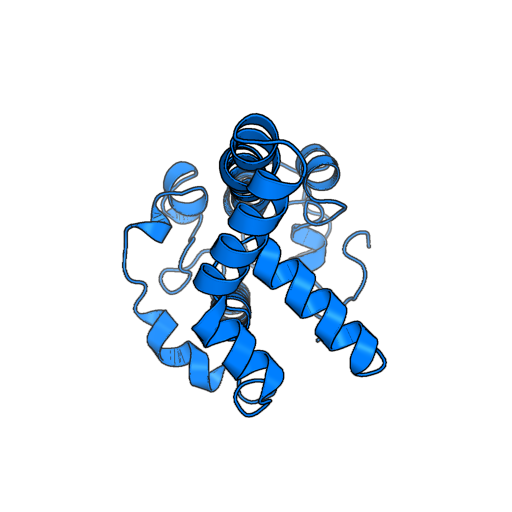00 97.62 91 ILE A C 1
ATOM 760 O O . ILE A 1 91 ? 12.051 -3.158 -8.713 1.00 97.62 91 ILE A O 1
ATOM 764 N N . PHE A 1 92 ? 12.661 -5.075 -7.747 1.00 98.12 92 PHE A N 1
ATOM 765 C CA . PHE A 1 92 ? 13.080 -5.699 -9.006 1.00 98.12 92 PHE A CA 1
ATOM 766 C C . PHE A 1 92 ? 11.901 -5.935 -9.954 1.00 98.12 92 PHE A C 1
ATOM 768 O O . PHE A 1 92 ? 12.054 -5.778 -11.162 1.00 98.12 92 PHE A O 1
ATOM 775 N N . ILE A 1 93 ? 10.715 -6.234 -9.420 1.00 97.81 93 ILE A N 1
ATOM 776 C CA . ILE A 1 93 ? 9.476 -6.336 -10.199 1.00 97.81 93 ILE A CA 1
ATOM 777 C C . ILE A 1 93 ? 9.120 -4.973 -10.818 1.00 97.81 93 ILE A C 1
ATOM 779 O O . ILE A 1 93 ? 8.757 -4.918 -11.993 1.00 97.81 93 ILE A O 1
ATOM 783 N N . GLN A 1 94 ? 9.296 -3.863 -10.087 1.00 97.31 94 GLN A N 1
ATOM 784 C CA . GLN A 1 94 ? 9.130 -2.513 -10.651 1.00 97.31 94 GLN A CA 1
ATOM 785 C C . GLN A 1 94 ? 10.142 -2.214 -11.757 1.00 97.31 94 GLN A C 1
ATOM 787 O O . GLN A 1 94 ? 9.770 -1.660 -12.789 1.00 97.31 94 GLN A O 1
ATOM 792 N N . ILE A 1 95 ? 11.409 -2.596 -11.567 1.00 98.25 95 ILE A N 1
ATOM 793 C CA . ILE A 1 95 ? 12.455 -2.420 -12.583 1.00 98.25 95 ILE A CA 1
ATOM 794 C C . ILE A 1 95 ? 12.111 -3.222 -13.843 1.00 98.25 95 ILE A C 1
ATOM 796 O O . ILE A 1 95 ? 12.186 -2.683 -14.945 1.00 98.25 95 ILE A O 1
ATOM 800 N N . ALA A 1 96 ? 11.678 -4.476 -13.694 1.00 98.31 96 ALA A N 1
ATOM 801 C CA . ALA A 1 96 ? 11.262 -5.317 -14.813 1.00 98.31 96 ALA A CA 1
ATOM 802 C C . ALA A 1 96 ? 10.080 -4.703 -15.582 1.00 98.31 96 ALA A C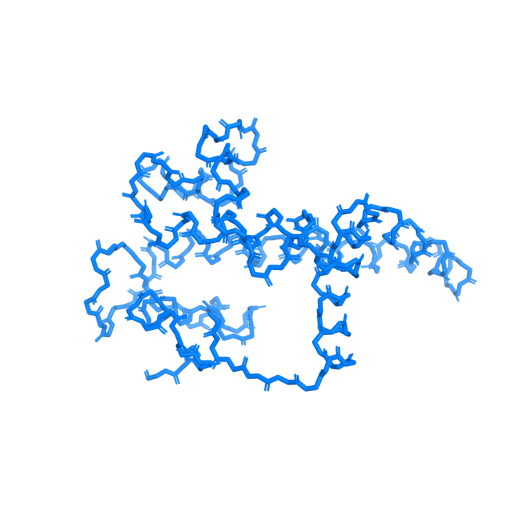 1
ATOM 804 O O . ALA A 1 96 ? 10.114 -4.639 -16.812 1.00 98.31 96 ALA A O 1
ATOM 805 N N . LEU A 1 97 ? 9.075 -4.178 -14.870 1.00 98.31 97 LEU A N 1
ATOM 806 C CA . LEU A 1 97 ? 7.973 -3.442 -15.492 1.00 98.31 97 LEU A CA 1
ATOM 807 C C . LEU A 1 97 ? 8.474 -2.183 -16.214 1.00 98.31 97 LEU A C 1
ATOM 809 O O . LEU A 1 97 ? 8.043 -1.908 -17.330 1.00 98.31 97 LEU A O 1
ATOM 813 N N . GLY A 1 98 ? 9.408 -1.440 -15.618 1.00 98.44 98 GLY A N 1
ATOM 814 C CA . GLY A 1 98 ? 10.017 -0.262 -16.234 1.00 98.44 98 GLY A CA 1
ATOM 815 C C . GLY A 1 98 ? 10.743 -0.585 -17.541 1.00 98.44 98 GLY A C 1
ATOM 816 O O . GLY A 1 98 ? 10.549 0.114 -18.530 1.00 98.44 98 GLY A O 1
ATOM 817 N N . VAL A 1 99 ? 11.518 -1.672 -17.585 1.00 98.69 99 VAL A N 1
ATOM 818 C CA . VAL A 1 99 ? 12.196 -2.139 -18.809 1.00 98.69 99 VAL A CA 1
ATOM 819 C C . VAL A 1 99 ? 11.187 -2.546 -19.883 1.00 98.69 99 VAL A C 1
ATOM 821 O O . VAL A 1 99 ? 11.351 -2.181 -21.047 1.00 98.69 99 VAL A O 1
ATOM 824 N N . LEU A 1 100 ? 10.116 -3.249 -19.504 1.00 98.56 100 LEU A N 1
ATOM 825 C CA . LEU A 1 100 ? 9.043 -3.609 -20.431 1.00 98.56 100 LEU A CA 1
ATOM 826 C C . LEU A 1 100 ? 8.363 -2.361 -21.015 1.00 98.56 100 LEU A C 1
ATOM 828 O O . LEU A 1 100 ? 8.172 -2.265 -22.224 1.00 98.56 100 LEU A O 1
ATOM 832 N N . LEU A 1 101 ? 8.036 -1.382 -20.173 1.00 98.62 101 LEU A N 1
ATOM 833 C CA . LEU A 1 101 ? 7.432 -0.120 -20.600 1.00 98.62 101 LEU A CA 1
ATOM 834 C C . LEU A 1 101 ? 8.368 0.692 -21.503 1.00 98.62 101 LEU A C 1
ATOM 836 O O . LEU A 1 101 ? 7.916 1.254 -22.501 1.00 98.62 101 LEU A O 1
ATOM 840 N N . LEU A 1 102 ? 9.669 0.700 -21.197 1.00 98.69 102 LEU A N 1
ATOM 841 C CA . LEU A 1 102 ? 10.690 1.326 -22.034 1.00 98.69 102 LEU A CA 1
ATOM 842 C C . LEU A 1 102 ? 10.727 0.694 -23.428 1.00 98.69 102 LEU A C 1
ATOM 844 O O . LEU A 1 102 ? 10.787 1.415 -24.420 1.00 98.69 102 LEU A O 1
ATOM 848 N N . TYR A 1 103 ? 10.660 -0.636 -23.508 1.00 98.56 103 TYR A N 1
ATOM 849 C CA . TYR A 1 103 ? 10.618 -1.353 -24.780 1.00 98.56 103 TYR A CA 1
ATOM 850 C C . TYR A 1 103 ? 9.345 -1.046 -25.584 1.00 98.56 103 TYR A C 1
ATOM 852 O O . TYR A 1 103 ? 9.416 -0.852 -26.794 1.00 98.56 103 TYR A O 1
ATOM 860 N N . LEU A 1 104 ? 8.188 -0.972 -24.920 1.00 98.38 104 LEU A N 1
ATOM 861 C CA . LEU A 1 104 ? 6.891 -0.790 -25.581 1.00 98.38 104 LEU A CA 1
ATOM 862 C C . LEU A 1 104 ? 6.622 0.645 -26.054 1.00 98.38 104 LEU A C 1
ATOM 864 O O . LEU A 1 104 ? 5.948 0.833 -27.064 1.00 98.38 104 LEU A O 1
ATOM 868 N N . GLY A 1 105 ? 7.106 1.655 -25.329 1.00 97.56 105 GLY A N 1
ATOM 869 C CA . GLY A 1 105 ? 6.750 3.050 -25.611 1.00 97.56 105 GLY A CA 1
ATOM 870 C C . GLY A 1 105 ? 7.790 4.080 -25.181 1.00 97.56 105 GLY A C 1
ATOM 871 O O . GLY A 1 105 ? 7.478 5.266 -25.048 1.00 97.56 105 GLY A O 1
ATOM 872 N N . GLY A 1 106 ? 9.031 3.647 -24.954 1.00 98.31 106 GLY A N 1
ATOM 873 C CA . GLY A 1 106 ? 10.138 4.523 -24.602 1.00 98.31 106 GLY A CA 1
ATOM 874 C C . GLY A 1 106 ? 9.991 5.172 -23.224 1.00 98.31 106 GLY A C 1
ATOM 875 O O . GLY A 1 106 ? 9.208 4.757 -22.368 1.00 98.31 106 GLY A O 1
ATOM 876 N N . TRP A 1 107 ? 10.758 6.239 -23.005 1.00 98.38 107 TRP A N 1
ATOM 877 C CA . TRP A 1 107 ? 10.799 6.940 -21.720 1.00 98.38 107 TRP A CA 1
ATOM 878 C C . TRP A 1 107 ? 9.459 7.538 -21.295 1.00 98.38 107 TRP A C 1
ATOM 880 O O . TRP A 1 107 ? 9.201 7.619 -20.099 1.00 98.38 107 TRP A O 1
ATOM 890 N N . SER A 1 108 ? 8.584 7.902 -22.238 1.00 98.44 108 SER A N 1
ATOM 891 C CA . SER A 1 108 ? 7.243 8.402 -21.906 1.00 98.44 108 SER A CA 1
ATOM 892 C C . SER A 1 108 ? 6.454 7.370 -21.091 1.00 98.44 108 SER A C 1
ATOM 894 O O . SER A 1 108 ? 5.905 7.690 -20.037 1.00 98.44 108 SER A O 1
ATOM 896 N N . PHE A 1 109 ? 6.482 6.102 -21.513 1.00 98.56 109 PHE A N 1
ATOM 897 C CA . PHE A 1 109 ? 5.787 5.022 -20.813 1.00 98.56 109 PHE A CA 1
ATOM 898 C C . PHE A 1 109 ? 6.400 4.750 -19.437 1.00 98.56 109 PHE A C 1
ATOM 900 O O . PHE A 1 109 ? 5.668 4.460 -18.496 1.00 98.56 109 PHE A O 1
ATOM 907 N N . VAL A 1 110 ? 7.719 4.892 -19.285 1.00 98.62 110 VAL A N 1
ATOM 908 C CA . VAL A 1 110 ? 8.391 4.757 -17.981 1.00 98.62 110 VAL A CA 1
ATOM 909 C C . VAL A 1 110 ? 8.011 5.902 -17.041 1.00 98.62 110 VAL A C 1
ATOM 911 O O . VAL A 1 110 ? 7.648 5.659 -15.891 1.00 98.62 110 VAL A O 1
ATOM 914 N N . VAL A 1 111 ? 8.054 7.149 -17.521 1.00 98.56 111 VAL A N 1
ATOM 915 C CA . VAL A 1 111 ? 7.698 8.336 -16.729 1.00 98.56 111 VAL A CA 1
ATOM 916 C C . VAL A 1 111 ? 6.275 8.215 -16.197 1.00 98.56 111 VAL A C 1
ATOM 918 O O . VAL A 1 111 ? 6.064 8.332 -14.991 1.00 98.56 111 VAL A O 1
ATOM 921 N N . TRP A 1 112 ? 5.313 7.913 -17.066 1.00 98.31 112 TRP A N 1
ATOM 922 C CA . TRP A 1 112 ? 3.911 7.827 -16.669 1.00 98.31 112 TRP A CA 1
ATOM 923 C C . TRP A 1 112 ? 3.572 6.529 -15.931 1.00 98.31 112 TRP A C 1
ATOM 925 O O . TRP A 1 112 ? 2.918 6.570 -14.891 1.00 98.31 112 TRP A O 1
ATOM 935 N N . GLY A 1 113 ? 4.035 5.383 -16.432 1.00 97.75 113 GLY A N 1
ATOM 936 C CA . GLY A 1 113 ? 3.681 4.059 -15.917 1.00 97.75 113 GLY A CA 1
ATOM 937 C C . GLY A 1 113 ? 4.431 3.636 -14.654 1.00 97.75 113 GLY A C 1
ATOM 938 O O . GLY A 1 113 ? 3.931 2.776 -13.930 1.00 97.75 113 GLY A O 1
ATOM 939 N N . ILE A 1 114 ? 5.587 4.243 -14.359 1.00 98.06 114 ILE A N 1
ATOM 940 C CA . ILE A 1 114 ? 6.346 4.002 -13.125 1.00 98.06 114 ILE A CA 1
ATOM 941 C C . ILE A 1 114 ? 6.295 5.234 -12.228 1.00 98.06 114 ILE A C 1
ATOM 943 O O . ILE A 1 114 ? 5.624 5.203 -11.200 1.00 98.06 114 ILE A O 1
ATOM 947 N N . PHE A 1 115 ? 6.974 6.319 -12.601 1.00 98.12 115 PHE A N 1
ATOM 948 C CA . PHE A 1 115 ? 7.250 7.416 -11.670 1.00 98.12 115 PHE A CA 1
ATOM 949 C C . PHE A 1 115 ? 5.993 8.196 -11.275 1.00 98.12 115 PHE A C 1
ATOM 951 O O . PHE A 1 115 ? 5.665 8.263 -10.091 1.00 98.12 115 PHE A O 1
ATOM 958 N N . VAL A 1 116 ? 5.257 8.740 -12.251 1.00 98.44 116 VAL A N 1
ATOM 959 C CA . VAL A 1 116 ? 4.044 9.527 -11.976 1.00 98.44 116 VAL A CA 1
ATOM 960 C C . VAL A 1 116 ? 2.980 8.657 -11.313 1.00 98.44 116 VAL A C 1
ATOM 962 O O . VAL A 1 116 ? 2.411 9.058 -10.299 1.00 98.44 116 VAL A O 1
ATOM 965 N N . ARG A 1 117 ? 2.758 7.438 -11.829 1.00 97.88 117 ARG A N 1
ATOM 966 C CA . ARG A 1 117 ? 1.835 6.467 -11.227 1.00 97.88 117 ARG A CA 1
ATOM 967 C C . ARG A 1 117 ? 2.165 6.204 -9.756 1.00 97.88 117 ARG A C 1
ATOM 969 O O . ARG A 1 117 ? 1.258 6.248 -8.935 1.00 97.88 117 ARG A O 1
ATOM 976 N N . ILE A 1 118 ? 3.426 5.922 -9.414 1.00 97.62 118 ILE A N 1
ATOM 977 C CA . ILE A 1 118 ? 3.823 5.624 -8.027 1.00 97.62 118 ILE A CA 1
ATOM 978 C C . ILE A 1 118 ? 3.563 6.826 -7.116 1.00 97.62 118 ILE A C 1
ATOM 980 O O . ILE A 1 118 ? 2.926 6.659 -6.081 1.00 97.62 118 ILE A O 1
ATOM 984 N N . VAL A 1 119 ? 3.981 8.032 -7.515 1.00 98.06 119 VAL A N 1
ATOM 985 C CA . VAL A 1 119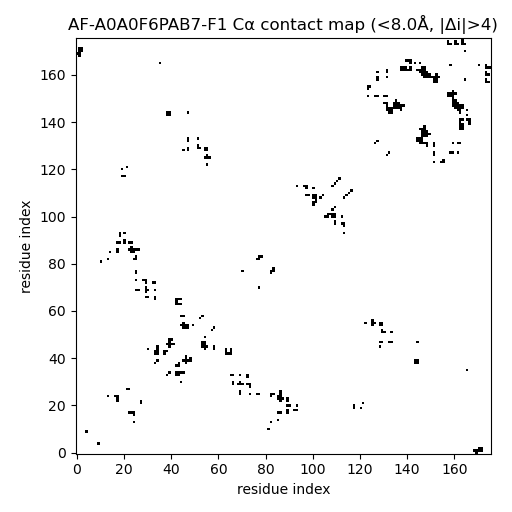 ? 3.748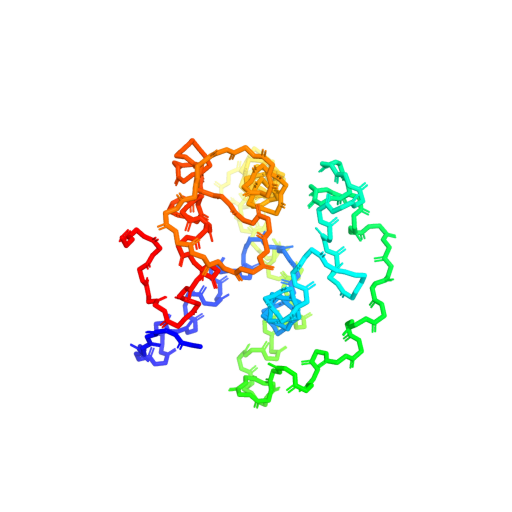 9.252 -6.720 1.00 98.06 119 VAL A CA 1
ATOM 986 C C . VAL A 1 119 ? 2.252 9.487 -6.502 1.00 98.06 119 VAL A C 1
ATOM 988 O O . VAL A 1 119 ? 1.823 9.767 -5.383 1.00 98.06 119 VAL A O 1
ATOM 991 N N . TRP A 1 120 ? 1.442 9.319 -7.549 1.00 97.94 120 TRP A N 1
ATOM 992 C CA . TRP A 1 120 ? -0.010 9.445 -7.453 1.00 97.94 120 TRP A CA 1
ATOM 993 C C . TRP A 1 120 ? -0.619 8.424 -6.483 1.00 97.94 120 TRP A C 1
ATOM 995 O O . TRP A 1 120 ? -1.374 8.795 -5.584 1.00 97.94 120 TRP A O 1
ATOM 1005 N N . VAL A 1 121 ? -0.261 7.145 -6.637 1.00 97.50 121 VAL A N 1
ATOM 1006 C CA . VAL A 1 121 ? -0.735 6.049 -5.778 1.00 97.50 121 VAL A CA 1
ATOM 1007 C C . VAL A 1 121 ? -0.342 6.278 -4.322 1.00 97.50 121 VAL A C 1
ATOM 1009 O O . VAL A 1 121 ? -1.159 6.053 -3.428 1.00 97.50 121 VAL A O 1
ATOM 1012 N N . TYR A 1 122 ? 0.877 6.757 -4.079 1.00 97.31 122 TYR A N 1
ATOM 1013 C CA . TYR A 1 122 ? 1.362 7.085 -2.745 1.00 97.31 122 TYR A CA 1
ATOM 1014 C C . TYR A 1 122 ? 0.503 8.153 -2.088 1.00 97.31 122 TYR A C 1
ATOM 1016 O O . TYR A 1 122 ? -0.094 7.879 -1.054 1.00 97.31 122 TYR A O 1
ATOM 1024 N N . HIS A 1 123 ? 0.345 9.322 -2.711 1.00 98.25 123 HIS A N 1
ATOM 1025 C CA . HIS A 1 123 ? -0.460 10.388 -2.117 1.00 98.25 123 HIS A CA 1
ATOM 1026 C C . HIS A 1 123 ? -1.919 9.976 -1.916 1.00 98.25 123 HIS A C 1
ATOM 1028 O O . HIS A 1 123 ? -2.488 10.284 -0.872 1.00 98.25 123 HIS A O 1
ATOM 1034 N N . CYS A 1 124 ? -2.510 9.235 -2.857 1.00 97.88 124 CYS A N 1
ATOM 1035 C CA . CYS A 1 124 ? -3.863 8.706 -2.696 1.00 97.88 124 CYS A CA 1
ATOM 1036 C C . CYS A 1 124 ? -3.963 7.770 -1.482 1.00 97.88 124 CYS A C 1
ATOM 1038 O O . CYS A 1 124 ? -4.862 7.930 -0.661 1.00 97.88 124 CYS A O 1
ATOM 1040 N N . THR A 1 125 ? -3.014 6.847 -1.316 1.00 97.25 125 THR A N 1
ATOM 1041 C CA . THR A 1 125 ? -3.016 5.907 -0.183 1.00 97.25 125 THR A CA 1
ATOM 1042 C C . THR A 1 125 ? -2.739 6.616 1.141 1.00 97.25 125 THR A C 1
ATOM 1044 O O . THR A 1 125 ? -3.413 6.384 2.134 1.00 97.25 125 THR A O 1
ATOM 1047 N N . TRP A 1 126 ? -1.797 7.552 1.160 1.00 98.06 126 TRP A N 1
ATOM 1048 C CA . TRP A 1 126 ? -1.446 8.325 2.348 1.00 98.06 126 TRP A CA 1
ATOM 1049 C C . TRP A 1 126 ? -2.556 9.265 2.819 1.00 98.06 126 TRP A C 1
ATOM 1051 O O . TRP A 1 126 ? -2.584 9.649 3.987 1.00 98.06 126 TRP A O 1
ATOM 1061 N N . LEU A 1 127 ? -3.478 9.655 1.935 1.00 98.56 127 LEU A N 1
ATOM 1062 C CA . LEU A 1 127 ? -4.693 10.368 2.332 1.00 98.56 127 LEU A CA 1
ATOM 1063 C C . LEU A 1 127 ? -5.619 9.501 3.187 1.00 98.56 127 LEU A C 1
ATOM 1065 O O . LEU 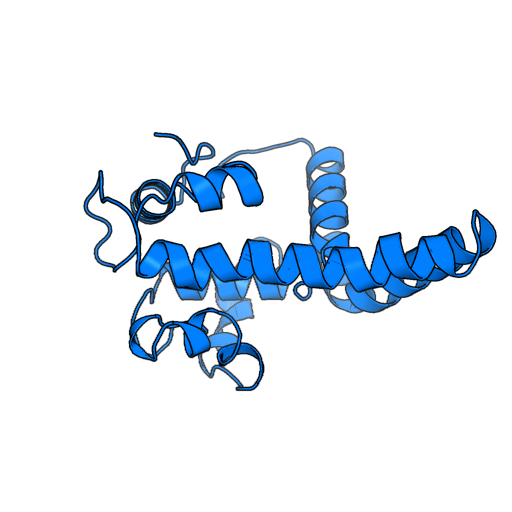A 1 127 ? -6.362 10.060 3.990 1.00 98.56 127 LEU A O 1
ATOM 1069 N N . VAL A 1 128 ? -5.557 8.172 3.072 1.00 98.06 128 VAL A N 1
ATOM 1070 C CA . VAL A 1 128 ? -6.262 7.279 3.998 1.00 98.06 128 VAL A CA 1
ATOM 1071 C C . VAL A 1 128 ? -5.718 7.512 5.406 1.00 98.06 128 VAL A C 1
ATOM 1073 O O . VAL A 1 128 ? -6.453 7.990 6.259 1.00 98.06 128 VAL A O 1
ATOM 1076 N N . ASN A 1 129 ? -4.410 7.379 5.614 1.00 97.81 129 ASN A N 1
ATOM 1077 C CA . ASN A 1 129 ? -3.786 7.601 6.924 1.00 97.81 129 ASN A CA 1
ATOM 1078 C C . ASN A 1 129 ? -4.004 9.024 7.478 1.00 97.81 129 ASN A C 1
ATOM 1080 O O . ASN A 1 129 ? -4.157 9.217 8.682 1.00 97.81 129 ASN A O 1
ATOM 1084 N N . SER A 1 130 ? -3.987 10.050 6.618 1.00 98.12 130 SER A N 1
ATOM 1085 C CA . SER A 1 130 ? -4.005 11.445 7.072 1.00 98.12 130 SER A CA 1
ATOM 1086 C C . SER A 1 130 ? -5.374 12.109 7.037 1.00 98.12 130 SER A C 1
ATOM 1088 O O . SER A 1 130 ? -5.841 12.634 8.050 1.00 98.12 130 SER A O 1
ATOM 1090 N N . ALA A 1 131 ? -6.029 12.130 5.879 1.00 98.31 131 ALA A N 1
ATOM 1091 C CA . ALA A 1 131 ? -7.283 12.842 5.712 1.00 98.31 131 ALA A CA 1
ATOM 1092 C C . ALA A 1 131 ? -8.421 12.121 6.424 1.00 98.31 131 ALA A C 1
ATOM 1094 O O . ALA A 1 131 ? -9.219 12.785 7.080 1.00 98.31 131 ALA A O 1
ATOM 1095 N N . THR A 1 132 ? -8.463 10.789 6.379 1.00 97.94 132 THR A N 1
ATOM 1096 C CA . THR A 1 132 ? -9.547 10.044 7.032 1.00 97.94 132 THR A CA 1
ATOM 1097 C C . THR A 1 132 ? -9.398 9.966 8.553 1.00 97.94 132 THR A C 1
ATOM 1099 O O . THR A 1 132 ? -10.370 9.650 9.217 1.00 97.94 132 THR A O 1
ATOM 1102 N N . HIS A 1 133 ? -8.272 10.364 9.151 1.00 97.75 133 HIS A N 1
ATOM 1103 C CA . HIS A 1 133 ? -8.161 10.553 10.612 1.00 97.75 133 HIS A CA 1
ATOM 1104 C C . HIS A 1 133 ? -8.422 12.000 11.066 1.00 97.75 133 HIS A C 1
ATOM 1106 O O . HIS A 1 133 ? -8.357 12.318 12.256 1.00 97.75 133 HIS A O 1
ATOM 1112 N N . LYS A 1 134 ? -8.714 12.912 10.127 1.00 96.56 134 LYS A N 1
ATOM 1113 C CA . LYS A 1 134 ? -8.868 14.347 10.412 1.00 96.56 134 LYS A CA 1
ATOM 1114 C C . LYS A 1 134 ? -10.166 14.957 9.888 1.00 96.56 134 LYS A C 1
ATOM 1116 O O . LYS A 1 134 ? -10.700 15.865 10.522 1.00 96.56 134 LYS A O 1
ATOM 1121 N N . PHE A 1 135 ? -10.654 14.506 8.739 1.00 97.38 135 PHE A N 1
ATOM 1122 C CA . PHE A 1 135 ? -11.766 15.112 8.017 1.00 97.38 135 PHE A CA 1
ATOM 1123 C C . PHE A 1 135 ? -12.801 14.065 7.629 1.00 97.38 135 PHE A C 1
ATOM 1125 O O . PHE A 1 135 ? -12.481 13.103 6.937 1.00 97.38 135 PHE A O 1
ATOM 1132 N N . GLY A 1 136 ? -14.062 14.330 7.949 1.00 97.12 136 GLY A N 1
ATOM 1133 C CA . GLY A 1 136 ? -15.159 13.448 7.583 1.00 97.12 136 GLY A CA 1
ATOM 1134 C C . GLY A 1 136 ? -16.204 13.375 8.680 1.00 97.12 136 GLY A C 1
ATOM 1135 O O . GLY A 1 136 ? -16.288 14.253 9.539 1.00 97.12 136 GLY A O 1
ATOM 1136 N N . TYR A 1 137 ? -16.991 12.309 8.643 1.00 97.50 137 TYR A N 1
ATOM 1137 C CA . TYR A 1 137 ? -17.999 11.988 9.652 1.00 97.50 137 TYR A CA 1
ATOM 1138 C C . TYR A 1 137 ? -17.740 10.600 10.246 1.00 97.50 137 TYR A C 1
ATOM 1140 O O . TYR A 1 137 ? -16.981 9.819 9.682 1.00 97.50 137 TYR A O 1
ATOM 1148 N N . ARG A 1 138 ? -18.361 10.270 11.380 1.00 97.44 138 ARG A N 1
ATOM 1149 C CA . ARG A 1 138 ? -18.299 8.925 11.973 1.00 97.44 138 ARG A CA 1
ATOM 1150 C C . ARG A 1 138 ? -19.694 8.327 12.006 1.00 97.44 138 ARG A C 1
ATOM 1152 O O . ARG A 1 138 ? -20.644 9.014 12.371 1.00 97.44 138 ARG A O 1
ATOM 1159 N N . SER A 1 139 ? -19.796 7.076 11.587 1.00 96.38 139 SER A N 1
ATOM 1160 C CA . SER A 1 139 ? -21.029 6.287 11.600 1.00 96.38 139 SER A CA 1
ATOM 1161 C C . SER A 1 139 ? -21.020 5.249 12.719 1.00 96.38 139 SER A C 1
ATOM 1163 O O . SER A 1 139 ? -22.086 4.868 13.194 1.00 96.38 139 SER A O 1
ATOM 1165 N N . TYR A 1 140 ? -19.831 4.825 13.153 1.00 96.62 140 TYR A N 1
ATOM 1166 C CA . TYR A 1 140 ? -19.637 3.784 14.152 1.00 96.62 140 TYR A CA 1
ATOM 1167 C C . TYR A 1 140 ? -18.577 4.194 15.179 1.00 96.62 140 TYR A C 1
ATOM 1169 O O . TYR A 1 140 ? -17.653 4.954 14.880 1.00 96.62 140 TYR A O 1
ATOM 1177 N N . GLU A 1 141 ? -18.701 3.658 16.389 1.00 95.19 141 GLU A N 1
ATOM 1178 C CA . GLU A 1 141 ? -17.679 3.766 17.430 1.00 95.19 141 GLU A CA 1
ATOM 1179 C C . GLU A 1 141 ? -16.523 2.803 17.112 1.00 95.19 141 GLU A C 1
ATOM 1181 O O . GLU A 1 141 ? -16.715 1.587 17.106 1.00 95.19 141 GLU A O 1
ATOM 1186 N N . SER A 1 142 ? -15.332 3.342 16.832 1.00 92.88 142 SER A N 1
ATOM 1187 C CA . SER A 1 142 ? -14.112 2.575 16.518 1.00 92.88 142 SER A CA 1
ATOM 1188 C C . SER A 1 142 ? -13.037 2.648 17.609 1.00 92.88 142 SER A C 1
ATOM 1190 O O . SER A 1 142 ? -12.095 1.865 17.591 1.00 92.88 142 SER A O 1
ATOM 1192 N N . GLY A 1 143 ? -13.166 3.566 18.577 1.00 93.00 143 GLY A N 1
ATOM 1193 C CA . GLY A 1 143 ? -12.159 3.784 19.628 1.00 93.00 143 GLY A CA 1
ATOM 1194 C C . GLY A 1 143 ? -10.927 4.585 19.185 1.00 93.00 143 GLY A C 1
ATOM 1195 O O . GLY A 1 143 ? -10.019 4.790 19.985 1.00 93.00 143 GLY A O 1
ATOM 1196 N N . ASP A 1 144 ? -10.919 5.076 17.947 1.00 95.94 144 ASP A N 1
ATOM 1197 C CA . ASP A 1 144 ? -9.845 5.864 17.343 1.00 95.94 144 ASP A CA 1
ATOM 1198 C C . ASP A 1 144 ? -10.400 7.124 16.646 1.00 95.94 144 ASP A C 1
ATOM 1200 O O . ASP A 1 144 ? -11.566 7.501 16.809 1.00 95.94 144 ASP A O 1
ATOM 1204 N N . LYS A 1 145 ? -9.555 7.832 15.891 1.00 96.38 145 LYS A N 1
ATOM 1205 C CA . LYS A 1 145 ? -9.915 9.068 15.187 1.00 96.38 145 LYS A CA 1
ATOM 1206 C C . LYS A 1 145 ? -10.308 8.852 13.729 1.00 96.38 145 LYS A C 1
ATOM 1208 O O . LYS A 1 145 ? -10.563 9.855 13.056 1.00 96.38 145 LYS A O 1
ATOM 1213 N N . SER A 1 146 ? -10.450 7.620 13.251 1.00 97.38 146 SER A N 1
ATOM 1214 C CA . SER A 1 146 ? -10.892 7.349 11.879 1.00 97.38 146 SER A CA 1
ATOM 1215 C C . SER A 1 146 ? -12.253 8.001 11.578 1.00 97.38 146 SER A C 1
ATOM 1217 O O . SER A 1 146 ? -13.113 8.173 12.446 1.00 97.38 146 SER A O 1
ATOM 1219 N N . THR A 1 147 ? -12.451 8.424 10.335 1.00 98.00 147 THR A N 1
ATOM 1220 C CA . THR A 1 147 ? -13.645 9.100 9.813 1.00 98.00 147 THR A CA 1
ATOM 1221 C C . THR A 1 147 ? -13.917 8.627 8.388 1.00 98.00 147 THR A C 1
ATOM 1223 O O . THR A 1 147 ? -13.026 8.214 7.653 1.00 98.00 147 THR A O 1
ATOM 1226 N N . ASN A 1 148 ? -15.174 8.691 7.977 1.00 98.25 148 ASN A N 1
ATOM 1227 C CA . ASN A 1 148 ? -15.616 8.454 6.616 1.00 98.25 148 ASN A CA 1
ATOM 1228 C C . ASN A 1 148 ? -15.441 9.729 5.781 1.00 98.25 148 ASN A C 1
ATOM 1230 O O . ASN A 1 148 ? -16.009 10.779 6.093 1.00 98.25 148 ASN A O 1
ATOM 1234 N N . CYS A 1 149 ? -14.678 9.624 4.696 1.00 98.06 149 CYS A N 1
ATOM 1235 C CA . CYS A 1 149 ? -14.283 10.729 3.836 1.00 98.06 149 CYS A CA 1
ATOM 1236 C C . CYS A 1 149 ? -14.554 10.386 2.362 1.00 98.06 149 CYS A C 1
ATOM 1238 O O . CYS A 1 149 ? -13.774 9.695 1.704 1.00 98.06 149 CYS A O 1
ATOM 1240 N N . TRP A 1 150 ? -15.683 10.864 1.828 1.00 96.56 150 TRP A N 1
ATOM 1241 C CA . TRP A 1 150 ? -16.192 10.436 0.517 1.00 96.56 150 TRP A CA 1
ATOM 1242 C C . TRP A 1 150 ? -15.235 10.734 -0.648 1.00 96.56 150 TRP A C 1
ATOM 1244 O O . TRP A 1 150 ? -15.118 9.930 -1.567 1.00 96.56 150 TRP A O 1
ATOM 1254 N N . TRP A 1 151 ? -14.526 11.866 -0.622 1.00 97.19 151 TRP A N 1
ATOM 1255 C CA . TRP A 1 151 ? -13.611 12.231 -1.708 1.00 97.19 151 TRP A CA 1
ATOM 1256 C C . TRP A 1 151 ? -12.338 11.383 -1.673 1.00 97.19 151 TRP A C 1
ATOM 1258 O O . TRP A 1 151 ? -11.821 11.030 -2.730 1.00 97.19 151 TRP A O 1
ATOM 1268 N N . VAL A 1 152 ? -11.882 10.969 -0.483 1.00 97.69 152 VAL A N 1
ATOM 1269 C CA . VAL A 1 152 ? -10.840 9.941 -0.362 1.00 97.69 152 VAL A CA 1
ATOM 1270 C C . VAL A 1 152 ? -11.378 8.631 -0.930 1.00 97.69 152 VAL A C 1
ATOM 1272 O O . VAL A 1 152 ? -10.719 8.021 -1.760 1.00 97.69 152 VAL A O 1
ATOM 1275 N N . ALA A 1 153 ? -12.615 8.242 -0.601 1.00 96.31 153 ALA A N 1
ATOM 1276 C CA . ALA A 1 153 ? -13.207 7.005 -1.111 1.00 96.31 153 ALA A CA 1
ATOM 1277 C C . ALA A 1 153 ? -13.252 6.953 -2.650 1.00 96.31 153 ALA A C 1
ATOM 1279 O O . ALA A 1 153 ? -13.037 5.887 -3.217 1.00 96.31 153 ALA A O 1
ATOM 1280 N N . VAL A 1 154 ? -13.451 8.086 -3.333 1.00 96.69 154 VAL A N 1
ATOM 1281 C CA . VAL A 1 154 ? -13.351 8.162 -4.802 1.00 96.69 154 VAL A CA 1
ATOM 1282 C C . VAL A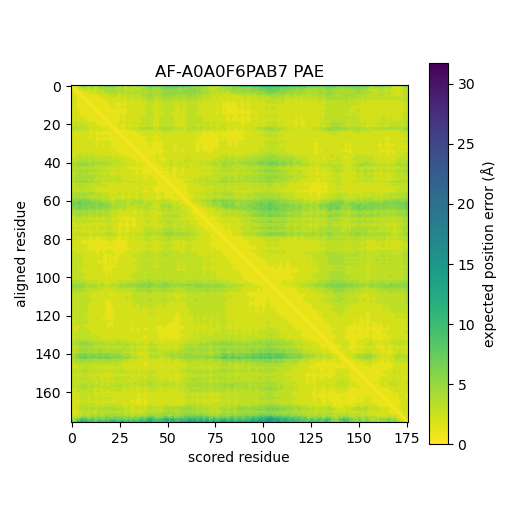 1 154 ? -11.920 7.908 -5.293 1.00 96.69 154 VAL A C 1
ATOM 1284 O O . VAL A 1 154 ? -11.733 7.172 -6.258 1.00 96.69 154 VAL A O 1
ATOM 1287 N N . LEU A 1 155 ? -10.910 8.486 -4.636 1.00 96.69 155 LEU A N 1
ATOM 1288 C CA . LEU A 1 155 ? -9.503 8.373 -5.046 1.00 96.69 155 LEU A CA 1
ATOM 1289 C C . LEU A 1 155 ? -8.912 6.976 -4.828 1.00 96.69 155 LEU A C 1
ATOM 1291 O O . LEU A 1 155 ? -8.082 6.530 -5.618 1.00 96.69 155 LEU A O 1
ATOM 1295 N N . VAL A 1 156 ? -9.325 6.298 -3.757 1.00 95.69 156 VAL A N 1
ATOM 1296 C CA . VAL A 1 156 ? -8.797 4.987 -3.342 1.00 95.69 156 VAL A CA 1
ATOM 1297 C C . VAL A 1 156 ? -9.853 3.884 -3.402 1.00 95.69 156 VAL A C 1
ATOM 1299 O O . VAL A 1 156 ? -9.808 2.926 -2.642 1.00 95.69 156 VAL A O 1
ATOM 1302 N N . PHE A 1 157 ? -10.818 4.015 -4.316 1.00 94.69 157 PHE A N 1
ATOM 1303 C CA . PHE A 1 157 ? -11.778 2.958 -4.663 1.00 94.69 157 PHE A CA 1
ATOM 1304 C C . PHE A 1 157 ? -12.557 2.364 -3.468 1.00 94.69 157 PHE A C 1
ATOM 1306 O O . PHE A 1 157 ? -12.882 1.179 -3.455 1.00 94.69 157 PHE A O 1
ATOM 1313 N N . GLY A 1 158 ? -12.895 3.195 -2.478 1.00 95.50 158 GLY A N 1
ATOM 1314 C CA . GLY A 1 158 ? -13.726 2.834 -1.323 1.00 95.50 158 GLY A CA 1
ATOM 1315 C C . GLY A 1 158 ? -13.027 2.902 0.036 1.00 95.50 158 GLY A C 1
ATOM 1316 O O . GLY A 1 158 ? -13.720 3.020 1.043 1.00 95.50 158 GLY A O 1
ATOM 1317 N N . GLU A 1 159 ? -11.693 2.927 0.089 1.00 95.50 159 GLU A N 1
ATOM 1318 C CA . GLU A 1 159 ? -10.925 2.925 1.355 1.00 95.50 159 GLU A CA 1
ATOM 1319 C C . GLU A 1 159 ? -11.135 4.195 2.211 1.00 95.50 159 GLU A C 1
ATOM 1321 O O . GLU A 1 159 ? -10.779 4.239 3.385 1.00 95.50 159 GLU A O 1
ATOM 1326 N N . GLY A 1 160 ? -11.764 5.236 1.650 1.00 96.88 160 GLY A N 1
ATOM 1327 C CA . GLY A 1 160 ? -12.166 6.432 2.393 1.00 96.88 160 GLY A CA 1
ATOM 1328 C C . GLY A 1 160 ? -13.346 6.224 3.348 1.00 96.88 160 GLY A C 1
ATOM 1329 O O . GLY A 1 160 ? -13.602 7.103 4.168 1.00 96.88 160 GLY A O 1
ATOM 1330 N N . TRP A 1 161 ? -14.051 5.087 3.301 1.00 97.88 161 TRP A N 1
ATOM 1331 C CA . TRP A 1 161 ? -15.011 4.682 4.342 1.00 97.88 161 TRP A CA 1
ATOM 1332 C C . TRP A 1 161 ? -14.277 4.125 5.573 1.00 97.88 161 TRP A C 1
ATOM 1334 O O . TRP A 1 161 ? -14.473 2.985 5.993 1.00 97.88 161 TRP A O 1
ATOM 1344 N N . HIS A 1 162 ? -13.360 4.926 6.112 1.00 97.62 162 HIS A N 1
ATOM 1345 C CA . HIS A 1 162 ? -12.333 4.453 7.030 1.00 97.62 162 HIS A CA 1
ATOM 1346 C C . HIS A 1 162 ? -12.853 4.210 8.448 1.00 97.62 162 HIS A C 1
ATOM 1348 O O . HIS A 1 162 ? -12.451 3.247 9.089 1.00 97.62 162 HIS A O 1
ATOM 1354 N N . ASN A 1 163 ? -13.814 5.010 8.924 1.00 97.94 163 ASN A N 1
ATOM 1355 C CA . ASN A 1 163 ? -14.445 4.752 10.222 1.00 97.94 163 ASN A CA 1
ATOM 1356 C C . ASN A 1 163 ? -15.222 3.431 10.228 1.00 97.94 163 ASN A C 1
ATOM 1358 O O . ASN A 1 163 ? -15.150 2.674 11.193 1.00 97.94 163 ASN A O 1
ATOM 1362 N N . ASN A 1 164 ? -15.903 3.118 9.124 1.00 97.25 164 ASN A N 1
ATOM 1363 C CA . ASN A 1 164 ? -16.565 1.827 8.958 1.00 97.25 164 ASN A CA 1
ATOM 1364 C C . ASN A 1 164 ? -15.555 0.672 8.986 1.00 97.25 164 ASN A C 1
ATOM 1366 O O . ASN A 1 164 ? -15.792 -0.343 9.637 1.00 97.25 164 ASN A O 1
ATOM 1370 N N . HIS A 1 165 ? -14.427 0.839 8.294 1.00 97.06 165 HIS A N 1
ATOM 1371 C CA . HIS A 1 165 ? -13.341 -0.139 8.269 1.00 97.06 165 HIS A CA 1
ATOM 1372 C C . HIS A 1 165 ? -12.745 -0.391 9.650 1.00 97.06 165 HIS A C 1
ATOM 1374 O O . HIS A 1 165 ? -12.622 -1.540 10.056 1.00 97.06 165 HIS A O 1
ATOM 1380 N N . HIS A 1 166 ? -12.434 0.662 10.402 1.00 96.94 166 HIS A N 1
ATOM 1381 C CA . HIS A 1 166 ? -11.865 0.532 11.743 1.00 96.94 166 HIS A CA 1
ATOM 1382 C C . HIS A 1 166 ? -12.841 -0.128 12.725 1.00 96.94 166 HIS A C 1
ATOM 1384 O O . HIS A 1 166 ? -12.447 -1.002 13.498 1.00 96.94 166 HIS A O 1
ATOM 1390 N N . ALA A 1 167 ? -14.136 0.193 12.637 1.00 96.50 167 ALA A N 1
ATOM 1391 C CA . ALA A 1 167 ? -15.163 -0.477 13.435 1.00 96.50 167 ALA A CA 1
ATOM 1392 C C . ALA A 1 167 ? 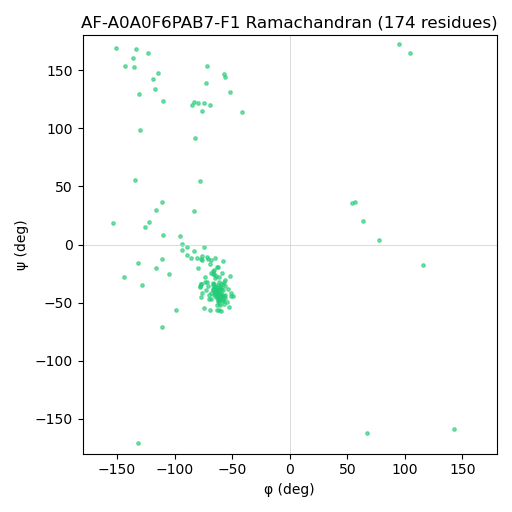-15.346 -1.963 13.053 1.00 96.50 167 ALA A C 1
ATOM 1394 O O . ALA A 1 167 ? -15.623 -2.802 13.913 1.00 96.50 167 ALA A O 1
ATOM 1395 N N . PHE A 1 168 ? -15.170 -2.311 11.773 1.00 95.88 168 PHE A N 1
ATOM 1396 C CA . PHE A 1 168 ? -15.444 -3.648 11.238 1.00 95.88 168 PHE A CA 1
ATOM 1397 C C . PHE A 1 168 ? -14.323 -4.177 10.331 1.00 95.88 168 PHE A C 1
ATOM 1399 O O . PHE A 1 168 ? -14.577 -4.621 9.212 1.00 95.88 168 PHE A O 1
ATOM 1406 N N . GLN A 1 169 ? -13.089 -4.228 10.838 1.00 92.50 169 GLN A N 1
ATOM 1407 C CA . GLN A 1 169 ? -11.878 -4.627 10.089 1.00 92.50 169 GLN A CA 1
ATOM 1408 C C . GLN A 1 169 ? -11.916 -6.040 9.461 1.00 92.50 169 GLN A C 1
ATOM 1410 O O . GLN A 1 169 ? -11.078 -6.411 8.636 1.00 92.50 169 GLN A O 1
ATOM 1415 N N . TYR A 1 170 ? -12.875 -6.875 9.869 1.00 92.38 170 TYR A N 1
ATOM 1416 C CA . TYR A 1 170 ? -13.117 -8.207 9.311 1.00 92.38 170 TYR A CA 1
ATOM 1417 C C . TYR A 1 170 ? -14.090 -8.201 8.120 1.00 92.38 170 TYR A C 1
ATOM 1419 O O . TYR A 1 170 ? -14.242 -9.227 7.459 1.00 92.38 170 TYR A O 1
ATOM 1427 N N . SER A 1 171 ? -14.749 -7.078 7.832 1.00 95.38 171 SER A N 1
ATOM 1428 C CA . SER A 1 171 ? -15.650 -6.923 6.693 1.00 95.38 171 SER A CA 1
ATOM 1429 C C . SER A 1 171 ? -14.867 -6.851 5.383 1.00 95.38 171 SER A C 1
ATOM 1431 O O . SER A 1 171 ? -13.835 -6.194 5.285 1.00 95.38 171 SER A O 1
ATOM 1433 N N . ALA A 1 172 ? -15.364 -7.514 4.336 1.00 93.06 172 ALA A N 1
ATOM 1434 C CA . ALA A 1 172 ? -14.812 -7.369 2.984 1.00 93.06 172 ALA A CA 1
ATOM 1435 C C . ALA A 1 172 ? -15.318 -6.096 2.286 1.00 93.06 172 ALA A C 1
ATOM 1437 O O . ALA A 1 172 ? -14.828 -5.723 1.223 1.00 93.06 172 ALA A O 1
ATOM 1438 N N . ARG A 1 173 ? -16.330 -5.445 2.868 1.00 92.94 173 ARG A N 1
ATOM 1439 C CA . ARG A 1 173 ? -16.966 -4.234 2.355 1.00 92.94 173 ARG A CA 1
ATOM 1440 C C . ARG A 1 173 ? -16.607 -3.057 3.254 1.00 92.94 173 ARG A C 1
ATOM 1442 O O . ARG A 1 173 ? -16.929 -3.090 4.438 1.00 92.94 173 ARG A O 1
ATOM 1449 N N . HIS A 1 174 ? -16.028 -2.017 2.662 1.00 82.50 174 HIS A N 1
ATOM 1450 C CA . HIS A 1 174 ? -15.740 -0.746 3.334 1.00 82.50 174 HIS A CA 1
ATOM 1451 C C . HIS A 1 174 ? -17.003 0.135 3.469 1.00 82.50 174 HIS A C 1
ATOM 1453 O O . HIS A 1 174 ? -17.222 0.783 4.489 1.00 82.50 174 HIS A O 1
ATOM 1459 N N . GLY A 1 175 ? -17.891 0.117 2.465 1.00 82.56 175 GLY A N 1
ATOM 1460 C CA . GLY A 1 175 ? -19.201 0.781 2.514 1.00 82.56 175 GLY A CA 1
ATOM 1461 C C . GLY A 1 175 ? -20.255 -0.072 3.231 1.00 82.56 175 GLY A C 1
ATOM 1462 O O . GLY A 1 175 ? -20.902 -0.915 2.591 1.00 82.56 175 GLY A O 1
ATOM 1463 N N . LEU A 1 176 ? -20.381 0.147 4.542 1.00 83.94 176 LEU A N 1
ATOM 1464 C CA . LEU A 1 176 ? -21.345 -0.458 5.468 1.00 83.94 176 LEU A CA 1
ATOM 1465 C C . LEU A 1 176 ? -22.410 0.552 5.888 1.00 83.94 176 LEU A C 1
ATOM 1467 O O . LEU A 1 176 ? -22.022 1.697 6.222 1.00 83.94 176 LEU A O 1
#

Sequence (176 aa):
RSFQTPKWLEYFLVLCGTLACQGGPIEWVGTHRIHHLHSDTEPDPHDSNKGFWWSHIGWLIYKCPAHADIPRFTKDIAEDPVYQFLQKYFIFIQIALGVLLLYLGGWSFVVWGIFVRIVWVYHCTWLVNSATHKFGYRSYESGDKSTNCWWVAVLVFGEGWHNNHHAFQYSARHGL

Organism: NCBI:txid1606571